Protein 5X7B (pdb70)

Solvent-accessible surface area: 11067 Å² total

Radius of gyration: 20.2 Å; Cα contacts (8 Å, |Δi|>4): 460; chains: 3; bounding box: 53×48×37 Å

Nearest PDB structures (foldseek):
  5x7b-assembly1_A  TM=1.005E+00  e=1.491E-45  Homo sapiens
  5df6-assembly1_A  TM=7.720E-01  e=1.034E-37  Homo sapiens
  5x94-assembly1_A  TM=5.666E-01  e=7.844E-39  Homo sapiens
  5x94-assembly2_B  TM=5.679E-01  e=3.309E-38  Homo sapiens
  8s0k-assembly2_B  TM=5.196E-01  e=2.287E-35  Homo sapiens

Sequence (218 aa):
SRRWFHPNITGVEAENLLLTRGVDGSFLARPSKSNPGDFTLSVRRNGAVTHIKIQNTGDYYDLYGGEKFATLAELVQYYMEHHGQLKEKNGDVIELKYPLNCADPTSERWFHGHLSGKEAEKLLTEKGKHGSFLVRESQSHPGDFVLSVRTKVTHVMIRCQELKYDVGGGERFDSLTDLVEHYKKNPMVETLGTVLQLKQPLNTTRPIATIDIATIDD

Organism: Homo sapiens (NCBI:txid9606)

Foldseek 3Di:
DQQAEAEAAALVVQFVCCLPVHDQLEKHKYADPVDPRWIWIWGHHPRGIDIFTWDDPPQWIDRVDDDTHRDPVVRLVVQQPDWQPAADPVRHTGHNHGGDGHDDLDDFFLEDEDAAPVRLLCCCVVPHDALEWGKYADPVDGNWIWIWGHVVIDIFIWDRHHCWTDRVDDDTDNGPVRRVVVCQVPWDADVVGDTRHNDHYDGDPD/DADDDD/DDDDDD

Structure (mmCIF, N/CA/C/O backbone):
data_5X7B
#
_entry.id   5X7B
#
_cell.length_a   80.483
_cell.length_b   101.493
_cell.length_c   29.945
_cell.angle_alpha   90.00
_cell.angle_beta   90.00
_cell.angle_gamma   90.00
#
_symmetry.space_group_name_H-M   'P 21 21 2'
#
loop_
_entity.id
_entity.type
_entity.pdbx_description
1 polymer 'Tyrosine-protein phosphatase non-receptor type 11'
2 polymer CagA
3 water water
#
loop_
_atom_site.group_PDB
_atom_site.id
_atom_site.type_symbol
_atom_site.label_atom_id
_atom_site.label_alt_id
_atom_site.label_comp_id
_atom_site.label_asym_id
_atom_site.label_entity_id
_atom_site.label_seq_id
_atom_site.pdbx_PDB_ins_code
_atom_site.Cartn_x
_atom_site.Cartn_y
_atom_site.Cartn_z
_atom_site.occupancy
_atom_site.B_iso_or_equiv
_atom_site.auth_seq_id
_atom_site.auth_comp_id
_atom_site.auth_asym_id
_atom_site.auth_atom_id
_atom_site.pdbx_PDB_model_num
ATOM 1 N N . SER A 1 3 ? 36.607 4.929 23.627 1.00 65.83 3 SER A N 1
ATOM 2 C CA . SER A 1 3 ? 36.959 6.284 23.179 1.00 59.62 3 SER A CA 1
ATOM 3 C C . SER A 1 3 ? 36.395 7.406 24.063 1.00 52.84 3 SER A C 1
ATOM 4 O O . SER A 1 3 ? 36.705 8.571 23.844 1.00 49.38 3 SER A O 1
ATOM 7 N N . ARG A 1 4 ? 35.589 7.049 25.069 1.00 56.00 4 ARG A N 1
ATOM 8 C CA . ARG A 1 4 ? 34.802 8.048 25.790 1.00 55.47 4 ARG A CA 1
ATOM 9 C C . ARG A 1 4 ? 35.669 9.039 26.551 1.00 53.90 4 ARG A C 1
ATOM 10 O O . ARG A 1 4 ? 35.191 10.129 26.902 1.00 54.89 4 ARG A O 1
ATOM 12 N N . ARG A 1 5 ? 36.931 8.703 26.814 1.00 49.39 5 ARG A N 1
ATOM 13 C CA . ARG A 1 5 ? 37.742 9.617 27.599 1.00 48.67 5 ARG A CA 1
ATOM 14 C C . ARG A 1 5 ? 37.968 10.937 26.872 1.00 53.43 5 ARG A C 1
ATOM 15 O O . ARG A 1 5 ? 38.186 11.960 27.530 1.00 51.73 5 ARG A O 1
ATOM 17 N N . TRP A 1 6 ? 37.864 10.958 25.538 1.00 48.06 6 TRP A N 1
ATOM 18 C CA . TRP A 1 6 ? 38.111 12.199 24.814 1.00 48.91 6 TRP A CA 1
ATOM 19 C C . TRP A 1 6 ? 37.215 12.428 23.597 1.00 48.96 6 TRP A C 1
ATOM 20 O O . TRP A 1 6 ? 37.257 13.529 23.052 1.00 44.24 6 TRP A O 1
ATOM 31 N N . PHE A 1 7 ? 36.385 11.475 23.168 1.00 50.53 7 PHE A N 1
ATOM 32 C CA . PHE A 1 7 ? 35.589 11.631 21.955 1.00 43.95 7 PHE A CA 1
ATOM 33 C C . PHE A 1 7 ? 34.100 11.774 22.276 1.00 42.89 7 PHE A C 1
ATOM 34 O O . PHE A 1 7 ? 33.547 10.986 23.041 1.00 45.60 7 PHE A O 1
ATOM 42 N N . HIS A 1 8 ? 33.463 12.793 21.695 1.00 42.65 8 HIS A N 1
ATOM 43 C CA . HIS A 1 8 ? 32.056 13.118 21.942 1.00 40.62 8 HIS A CA 1
ATOM 44 C C . HIS A 1 8 ? 31.272 13.026 20.634 1.00 47.08 8 HIS A C 1
ATOM 45 O O . HIS A 1 8 ? 31.268 13.987 19.842 1.00 49.84 8 HIS A O 1
ATOM 52 N N . PRO A 1 9 ? 30.555 11.928 20.374 1.00 49.84 9 PRO A N 1
ATOM 53 C CA . PRO A 1 9 ? 29.983 11.735 19.031 1.00 43.88 9 PRO A CA 1
ATOM 54 C C . PRO A 1 9 ? 28.739 12.572 18.708 1.00 47.99 9 PRO A C 1
ATOM 55 O O . PRO A 1 9 ? 28.439 12.757 17.521 1.00 48.88 9 PRO A O 1
ATOM 59 N N . ASN A 1 10 ? 28.004 13.098 19.686 1.00 45.92 10 ASN A N 1
ATOM 60 C CA . ASN A 1 10 ? 26.701 13.679 19.369 1.00 48.94 10 ASN A CA 1
ATOM 61 C C . ASN A 1 10 ? 26.651 15.187 19.548 1.00 56.32 10 ASN A C 1
ATOM 62 O O . ASN A 1 10 ? 25.553 15.749 19.652 1.00 58.20 10 ASN A O 1
ATOM 67 N N . ILE A 1 11 ? 27.801 15.863 19.572 1.00 51.05 11 ILE A N 1
ATOM 68 C CA . ILE A 1 11 ? 27.783 17.290 19.847 1.00 48.69 11 ILE A CA 1
ATOM 69 C C . ILE A 1 11 ? 28.209 18.074 18.627 1.00 48.29 11 ILE A C 1
ATOM 70 O O . ILE A 1 11 ? 28.554 17.514 17.587 1.00 48.46 11 ILE A O 1
ATOM 75 N N . THR A 1 12 ? 28.211 19.384 18.785 1.00 55.73 12 THR A N 1
ATOM 76 C CA . THR A 1 12 ? 28.542 20.341 17.757 1.00 56.02 12 THR A CA 1
ATOM 77 C C . THR A 1 12 ? 29.631 21.246 18.311 1.00 54.60 12 THR A C 1
ATOM 78 O O . THR A 1 12 ? 29.970 21.192 19.500 1.00 50.30 12 THR A O 1
ATOM 82 N N . GLY A 1 13 ? 30.190 22.078 17.433 1.00 55.20 13 GLY A N 1
ATOM 83 C CA . GLY A 1 13 ? 31.099 23.109 17.902 1.00 49.93 13 GLY A CA 1
ATOM 84 C C . GLY A 1 13 ? 30.532 23.905 19.061 1.00 51.72 13 GLY A C 1
ATOM 85 O O . GLY A 1 13 ? 31.233 24.176 20.039 1.00 51.48 13 GLY A O 1
ATOM 86 N N . VAL A 1 14 ? 29.250 24.281 18.979 1.00 55.40 14 VAL A N 1
ATOM 87 C CA . VAL A 1 14 ? 28.666 25.134 20.010 1.00 53.74 14 VAL A CA 1
ATOM 88 C C . VAL A 1 14 ? 28.613 24.392 21.339 1.00 54.45 14 VAL A C 1
ATOM 89 O O . VAL A 1 14 ? 29.042 24.920 22.375 1.00 56.83 14 VAL A O 1
ATOM 93 N N . GLU A 1 15 ? 28.101 23.152 21.331 1.00 54.59 15 GLU A N 1
ATOM 94 C CA . GLU A 1 15 ? 28.015 22.407 22.586 1.00 55.97 15 GLU A CA 1
ATOM 95 C C . GLU A 1 15 ? 29.397 22.039 23.103 1.00 52.75 15 GLU A C 1
ATOM 96 O O . GLU A 1 15 ? 29.601 22.016 24.323 1.00 52.84 15 GLU A O 1
ATOM 98 N N . ALA A 1 16 ? 30.361 21.785 22.206 1.00 48.46 16 ALA A N 1
ATOM 99 C CA . ALA A 1 16 ? 31.732 21.570 22.661 1.00 49.38 16 ALA A CA 1
ATOM 100 C C . ALA A 1 16 ? 32.279 22.812 23.353 1.00 50.24 16 ALA A C 1
ATOM 101 O O . ALA A 1 16 ? 32.915 22.716 24.412 1.00 50.31 16 ALA A O 1
ATOM 103 N N . GLU A 1 17 ? 32.028 23.989 22.782 1.00 51.17 17 GLU A N 1
ATOM 104 C CA . GLU A 1 17 ? 32.421 25.225 23.448 1.00 59.30 17 GLU A CA 1
ATOM 105 C C . GLU A 1 17 ? 31.881 25.271 24.870 1.00 54.78 17 GLU A C 1
ATOM 106 O O . GLU A 1 17 ? 32.643 25.329 25.840 1.00 56.01 17 GLU A O 1
ATOM 112 N N . ASN A 1 18 ? 30.558 25.221 24.999 1.00 53.44 18 ASN A N 1
ATOM 113 C CA . ASN A 1 18 ? 29.933 25.279 26.314 1.00 59.28 18 ASN A CA 1
ATOM 114 C C . ASN A 1 18 ? 30.489 24.206 27.243 1.00 60.27 18 ASN A C 1
ATOM 115 O O . ASN A 1 18 ? 30.815 24.497 28.400 1.00 63.35 18 ASN A O 1
ATOM 120 N N . LEU A 1 19 ? 30.624 22.964 26.749 1.00 55.90 19 LEU A N 1
ATOM 121 C CA . LEU A 1 19 ? 31.161 21.879 27.572 1.00 55.36 19 LEU A CA 1
ATOM 122 C C . LEU A 1 19 ? 32.582 22.180 28.045 1.00 58.30 19 LEU A C 1
ATOM 123 O O . LEU A 1 19 ? 32.929 21.908 29.202 1.00 56.39 19 LEU A O 1
ATOM 128 N N . LEU A 1 20 ? 33.428 22.723 27.168 1.00 53.92 20 LEU A N 1
ATOM 129 C CA . LEU A 1 20 ? 34.789 23.026 27.595 1.00 55.34 20 LEU A CA 1
ATOM 130 C C . LEU A 1 20 ? 34.807 24.162 28.610 1.00 57.99 20 LEU A C 1
ATOM 131 O O . LEU A 1 20 ? 35.588 24.134 29.567 1.00 55.57 20 LEU A O 1
ATOM 136 N N . LEU A 1 21 ? 33.945 25.162 28.423 1.00 58.94 21 LEU A N 1
ATOM 137 C CA . LEU A 1 21 ? 33.976 26.347 29.275 1.00 62.09 21 LEU A CA 1
ATOM 138 C C . LEU A 1 21 ? 33.342 26.114 30.642 1.00 61.98 21 LEU A C 1
ATOM 139 O O . LEU A 1 21 ? 33.678 26.833 31.588 1.00 58.24 21 LEU A O 1
ATOM 144 N N . THR A 1 22 ? 32.456 25.122 30.773 1.00 61.79 22 THR A N 1
ATOM 145 C CA . THR A 1 22 ? 31.800 24.823 32.046 1.00 61.82 22 THR A CA 1
ATOM 146 C C . THR A 1 22 ? 32.497 23.680 32.778 1.00 59.96 22 THR A C 1
ATOM 147 O O . THR A 1 22 ? 32.903 23.834 33.933 1.00 61.60 22 THR A O 1
ATOM 151 N N . ARG A 1 23 ? 32.653 22.536 32.117 1.00 56.48 23 ARG A N 1
ATOM 152 C CA . ARG A 1 23 ? 33.203 21.334 32.724 1.00 51.52 23 ARG A CA 1
ATOM 153 C C . ARG A 1 23 ? 34.726 21.241 32.642 1.00 53.37 23 ARG A C 1
ATOM 154 O O . ARG A 1 23 ? 35.291 20.239 33.094 1.00 58.06 23 ARG A O 1
ATOM 162 N N . GLY A 1 24 ? 35.408 22.221 32.054 1.00 52.58 24 GLY A N 1
ATOM 163 C CA . GLY A 1 24 ? 36.807 22.078 31.714 1.00 57.79 24 GLY A CA 1
ATOM 164 C C . GLY A 1 24 ? 37.696 23.140 32.347 1.00 63.07 24 GLY A C 1
ATOM 165 O O . GLY A 1 24 ? 37.254 23.974 33.142 1.00 67.43 24 GLY A O 1
ATOM 166 N N . VAL A 1 25 ? 38.973 23.085 31.972 1.00 59.97 25 VAL A N 1
ATOM 167 C CA . VAL A 1 25 ? 39.964 24.085 32.355 1.00 61.11 25 VAL A CA 1
ATOM 168 C C . VAL A 1 25 ? 40.780 24.417 31.113 1.00 59.61 25 VAL A C 1
ATOM 169 O O . VAL A 1 25 ? 40.652 23.761 30.079 1.00 59.98 25 VAL A O 1
ATOM 173 N N . ASP A 1 26 ? 41.602 25.469 31.202 1.00 62.51 26 ASP A N 1
ATOM 174 C CA . ASP A 1 26 ? 42.503 25.784 30.094 1.00 58.29 26 ASP A CA 1
ATOM 175 C C . ASP A 1 26 ? 43.413 24.588 29.858 1.00 55.26 26 ASP A C 1
ATOM 176 O O . ASP A 1 26 ? 43.940 24.001 30.809 1.00 56.75 26 ASP A O 1
ATOM 181 N N . GLY A 1 27 ? 43.549 24.192 28.593 1.00 52.18 27 GLY A N 1
ATOM 182 C CA . GLY A 1 27 ? 44.229 22.972 28.218 1.00 43.55 27 GLY A CA 1
ATOM 183 C C . GLY A 1 27 ? 43.299 21.804 27.958 1.00 47.68 27 GLY A C 1
ATOM 184 O O . GLY A 1 27 ? 43.746 20.782 27.427 1.00 53.64 27 GLY A O 1
ATOM 185 N N . SER A 1 28 ? 42.029 21.924 28.338 1.00 49.81 28 SER A N 1
ATOM 186 C CA . SER A 1 28 ? 41.045 20.876 28.094 1.00 51.73 28 SER A CA 1
ATOM 187 C C . SER A 1 28 ? 40.681 20.807 26.619 1.00 46.70 28 SER A C 1
ATOM 188 O O . SER A 1 28 ? 40.525 21.828 25.946 1.00 43.39 28 SER A O 1
ATOM 191 N N . PHE A 1 29 ? 40.518 19.590 26.123 1.00 46.61 29 PHE A N 1
ATOM 192 C CA . PHE A 1 29 ? 40.229 19.407 24.711 1.00 48.73 29 PHE A CA 1
ATOM 193 C C . PHE A 1 29 ? 39.321 18.202 24.529 1.00 44.67 29 PHE A C 1
ATOM 194 O O . PHE A 1 29 ? 39.267 17.295 25.364 1.00 41.96 29 PHE A O 1
ATOM 202 N N . LEU A 1 30 ? 38.638 18.190 23.396 1.00 43.17 30 LEU A N 1
ATOM 203 C CA . LEU A 1 30 ? 37.907 17.012 22.981 1.00 43.04 30 LEU A CA 1
ATOM 204 C C . LEU A 1 30 ? 37.965 16.921 21.462 1.00 40.53 30 LEU A C 1
ATOM 205 O O . LEU A 1 30 ? 38.252 17.906 20.764 1.00 36.54 30 LEU A O 1
ATOM 210 N N . ALA A 1 31 ? 37.663 15.728 20.961 1.00 38.79 31 ALA A N 1
ATOM 211 C CA . ALA A 1 31 ? 37.421 15.512 19.547 1.00 39.52 31 ALA A CA 1
ATOM 212 C C . ALA A 1 31 ? 35.950 15.179 19.323 1.00 40.16 31 ALA A C 1
ATOM 213 O O . ALA A 1 31 ? 35.249 14.692 20.218 1.00 39.30 31 ALA A O 1
ATOM 215 N N . ARG A 1 32 ? 35.489 15.468 18.115 1.00 39.34 32 ARG A N 1
ATOM 216 C CA . ARG A 1 32 ? 34.077 15.390 17.789 1.00 41.07 32 ARG A CA 1
ATOM 217 C C . ARG A 1 32 ? 33.941 15.270 16.272 1.00 42.54 32 ARG A C 1
ATOM 218 O O . ARG A 1 32 ? 34.891 15.560 15.538 1.00 46.56 32 ARG A O 1
ATOM 226 N N . PRO A 1 33 ? 32.779 14.819 15.781 1.00 49.42 33 PRO A N 1
ATOM 227 C CA . PRO A 1 33 ? 32.555 14.814 14.326 1.00 52.08 33 PRO A CA 1
ATOM 228 C C . PRO A 1 33 ? 32.598 16.225 13.764 1.00 49.70 33 PRO A C 1
ATOM 229 O O . PRO A 1 33 ? 32.329 17.204 14.463 1.00 53.15 33 PRO A O 1
ATOM 233 N N . SER A 1 34 ? 32.975 16.322 12.495 1.00 50.79 34 SER A N 1
ATOM 234 C CA . SER A 1 34 ? 32.957 17.597 11.786 1.00 53.33 34 SER A CA 1
ATOM 235 C C . SER A 1 34 ? 31.568 17.883 11.238 1.00 51.13 34 SER A C 1
ATOM 236 O O . SER A 1 34 ? 30.909 16.995 10.701 1.00 54.31 34 SER A O 1
ATOM 239 N N . LYS A 1 35 ? 31.115 19.123 11.399 1.00 56.97 35 LYS A N 1
ATOM 240 C CA . LYS A 1 35 ? 29.877 19.576 10.781 1.00 62.64 35 LYS A CA 1
ATOM 241 C C . LYS A 1 35 ? 30.094 20.239 9.426 1.00 65.84 35 LYS A C 1
ATOM 242 O O . LYS A 1 35 ? 29.199 20.189 8.576 1.00 68.85 35 LYS A O 1
ATOM 248 N N . SER A 1 36 ? 31.249 20.873 9.209 1.00 58.71 36 SER A N 1
ATOM 249 C CA . SER A 1 36 ? 31.523 21.527 7.935 1.00 59.94 36 SER A CA 1
ATOM 250 C C . SER A 1 36 ? 31.987 20.546 6.859 1.00 60.27 36 SER A C 1
ATOM 251 O O . SER A 1 36 ? 31.801 20.814 5.667 1.00 60.83 36 SER A O 1
ATOM 254 N N . ASN A 1 37 ? 32.577 19.418 7.241 1.00 58.58 37 ASN A N 1
ATOM 255 C CA . ASN A 1 37 ? 32.902 18.359 6.286 1.00 59.73 37 ASN A CA 1
ATOM 256 C C . ASN A 1 37 ? 32.794 17.020 6.991 1.00 58.23 37 ASN A C 1
ATOM 257 O O . ASN A 1 37 ? 33.768 16.530 7.579 1.00 61.81 37 ASN A O 1
ATOM 262 N N . PRO A 1 38 ? 31.608 16.393 6.973 1.00 59.96 38 PRO A N 1
ATOM 263 C CA . PRO A 1 38 ? 31.584 14.990 7.408 1.00 57.47 38 PRO A CA 1
ATOM 264 C C . PRO A 1 38 ? 32.198 14.089 6.347 1.00 60.11 38 PRO A C 1
ATOM 265 O O . PRO A 1 38 ? 32.140 14.458 5.172 1.00 66.61 38 PRO A O 1
ATOM 269 N N . GLY A 1 39 ? 32.816 12.969 6.719 1.00 63.78 39 GLY A N 1
ATOM 270 C CA . GLY A 1 39 ? 33.107 12.604 8.092 1.00 58.72 39 GLY A CA 1
ATOM 271 C C . GLY A 1 39 ? 34.577 12.851 8.396 1.00 61.58 39 GLY A C 1
ATOM 272 O O . GLY A 1 39 ? 35.361 11.927 8.638 1.00 59.05 39 GLY A O 1
ATOM 273 N N . ASP A 1 40 ? 34.965 14.120 8.320 1.00 58.97 40 ASP A N 1
ATOM 274 C CA . ASP A 1 40 ? 36.137 14.564 9.050 1.00 59.42 40 ASP A CA 1
ATOM 275 C C . ASP A 1 40 ? 35.817 14.625 10.543 1.00 57.12 40 ASP A C 1
ATOM 276 O O . ASP A 1 40 ? 34.666 14.478 10.978 1.00 51.36 40 ASP A O 1
ATOM 281 N N . PHE A 1 41 ? 36.852 14.867 11.330 1.00 54.63 41 PHE A N 1
ATOM 282 C CA . PHE A 1 41 ? 36.670 15.099 12.750 1.00 53.55 41 PHE A CA 1
ATOM 283 C C . PHE A 1 41 ? 37.222 16.465 13.102 1.00 52.34 41 PHE A C 1
ATOM 284 O O . PHE A 1 41 ? 37.872 17.126 12.283 1.00 48.68 41 PHE A O 1
ATOM 292 N N . THR A 1 42 ? 36.939 16.888 14.329 1.00 47.47 42 THR A N 1
ATOM 293 C CA . THR A 1 42 ? 37.357 18.206 14.775 1.00 46.13 42 THR A CA 1
ATOM 294 C C . THR A 1 42 ? 37.847 18.133 16.212 1.00 46.67 42 THR A C 1
ATOM 295 O O . THR A 1 42 ? 37.174 17.538 17.064 1.00 38.22 42 THR A O 1
ATOM 299 N N . LEU A 1 43 ? 39.032 18.720 16.459 1.00 44.45 43 LEU A N 1
ATOM 300 C CA . LEU A 1 43 ? 39.540 18.980 17.801 1.00 40.57 43 LEU A CA 1
ATOM 301 C C . LEU A 1 43 ? 39.070 20.350 18.278 1.00 49.13 43 LEU A C 1
ATOM 302 O O . LEU A 1 43 ? 39.441 21.370 17.679 1.00 47.48 43 LEU A O 1
ATOM 307 N N . SER A 1 44 ? 38.288 20.379 19.366 1.00 40.41 44 SER A N 1
ATOM 308 C CA . SER A 1 44 ? 37.955 21.621 20.064 1.00 46.47 44 SER A CA 1
ATOM 309 C C . SER A 1 44 ? 38.820 21.745 21.323 1.00 45.01 44 SER A C 1
ATOM 310 O O . SER A 1 44 ? 38.817 20.844 22.170 1.00 39.13 44 SER A O 1
ATOM 313 N N . VAL A 1 45 ? 39.520 22.879 21.464 1.00 44.71 45 VAL A N 1
ATOM 314 C CA . VAL A 1 45 ? 40.518 23.095 22.511 1.00 42.39 45 VAL A CA 1
ATOM 315 C C . VAL A 1 45 ? 40.240 24.396 23.274 1.00 46.95 45 VAL A C 1
ATOM 316 O O . VAL A 1 45 ? 39.896 25.422 22.678 1.00 46.17 45 VAL A O 1
ATOM 320 N N . ARG A 1 46 ? 40.424 24.366 24.598 1.00 49.64 46 ARG A N 1
ATOM 321 C CA . ARG A 1 46 ? 40.264 25.551 25.442 1.00 51.16 46 ARG A CA 1
ATOM 322 C C . ARG A 1 46 ? 41.627 26.170 25.759 1.00 56.24 46 ARG A C 1
ATOM 323 O O . ARG A 1 46 ? 42.495 25.512 26.356 1.00 50.46 46 ARG A O 1
ATOM 331 N N . ARG A 1 47 ? 41.815 27.432 25.354 1.00 58.56 47 ARG A N 1
ATOM 332 C CA . ARG A 1 47 ? 43.032 28.188 25.649 1.00 64.82 47 ARG A CA 1
ATOM 333 C C . ARG A 1 47 ? 42.636 29.509 26.289 1.00 65.61 47 ARG A C 1
ATOM 334 O O . ARG A 1 47 ? 41.736 30.188 25.784 1.00 64.96 47 ARG A O 1
ATOM 336 N N . ASN A 1 48 ? 43.285 29.842 27.410 1.00 66.47 48 ASN A N 1
ATOM 337 C CA . ASN A 1 48 ? 43.216 31.164 28.051 1.00 71.28 48 ASN A CA 1
ATOM 338 C C . ASN A 1 48 ? 41.793 31.723 28.041 1.00 71.75 48 ASN A C 1
ATOM 339 O O . ASN A 1 48 ? 41.545 32.870 27.657 1.00 71.23 48 ASN A O 1
ATOM 341 N N . GLY A 1 49 ? 40.844 30.876 28.449 1.00 71.24 49 GLY A N 1
ATOM 342 C CA . GLY A 1 49 ? 39.453 31.262 28.562 1.00 62.48 49 GLY A CA 1
ATOM 343 C C . GLY A 1 49 ? 38.615 31.194 27.299 1.00 63.89 49 GLY A C 1
ATOM 344 O O . GLY A 1 49 ? 37.408 31.457 27.372 1.00 67.99 49 GLY A O 1
ATOM 345 N N . ALA A 1 50 ? 39.189 30.859 26.143 1.00 62.66 50 ALA A N 1
ATOM 346 C CA . ALA A 1 50 ? 38.410 30.756 24.912 1.00 63.12 50 ALA A CA 1
ATOM 347 C C . ALA A 1 50 ? 38.596 29.391 24.257 1.00 65.31 50 ALA A C 1
ATOM 348 O O . ALA A 1 50 ? 39.416 28.568 24.681 1.00 60.32 50 ALA A O 1
ATOM 350 N N . VAL A 1 51 ? 37.828 29.164 23.188 1.00 64.99 51 VAL A N 1
ATOM 351 C CA . VAL A 1 51 ? 37.786 27.869 22.519 1.00 58.98 51 VAL A CA 1
ATOM 352 C C . VAL A 1 51 ? 38.084 28.034 21.033 1.00 53.12 51 VAL A C 1
ATOM 353 O O . VAL A 1 51 ? 37.509 28.899 20.358 1.00 54.24 51 VAL A O 1
ATOM 357 N N . THR A 1 52 ? 38.952 27.166 20.531 1.00 51.22 52 THR A N 1
ATOM 358 C CA . THR A 1 52 ? 39.380 27.100 19.142 1.00 57.42 52 THR A CA 1
ATOM 359 C C . THR A 1 52 ? 39.079 25.709 18.585 1.00 52.96 52 THR A C 1
ATOM 360 O O . THR A 1 52 ? 39.240 24.706 19.284 1.00 49.33 52 THR A O 1
ATOM 364 N N . HIS A 1 53 ? 38.664 25.645 17.322 1.00 53.19 53 HIS A N 1
ATOM 365 C CA . HIS A 1 53 ? 38.332 24.391 16.659 1.00 46.97 53 HIS A CA 1
ATOM 366 C C . HIS A 1 53 ? 39.316 24.124 15.524 1.00 53.48 53 HIS A C 1
ATOM 367 O O . HIS A 1 53 ? 39.597 25.012 14.713 1.00 54.08 53 HIS A O 1
ATOM 374 N N . ILE A 1 54 ? 39.865 22.909 15.495 1.00 52.50 54 ILE A N 1
ATOM 375 C CA . ILE A 1 54 ? 40.899 22.505 14.546 1.00 48.55 54 ILE A CA 1
ATOM 376 C C . ILE A 1 54 ? 40.386 21.311 13.742 1.00 54.45 54 ILE A C 1
ATOM 377 O O . ILE A 1 54 ? 39.930 2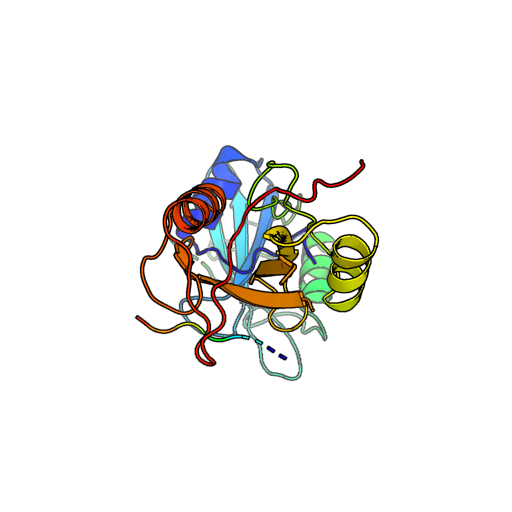0.314 14.318 1.00 55.28 54 ILE A O 1
ATOM 382 N N . LYS A 1 55 ? 40.464 21.414 12.417 1.00 53.24 55 LYS A N 1
ATOM 383 C CA . LYS A 1 55 ? 39.887 20.413 11.539 1.00 48.57 55 LYS A CA 1
ATOM 384 C C . LYS A 1 55 ? 40.874 19.281 11.318 1.00 45.10 55 LYS A C 1
ATOM 385 O O . LYS A 1 55 ? 42.054 19.512 11.052 1.00 49.32 55 LYS A O 1
ATOM 387 N N . ILE A 1 56 ? 40.376 18.054 11.410 1.00 49.30 56 ILE A N 1
ATOM 388 C CA . ILE A 1 56 ? 41.153 16.838 11.184 1.00 46.78 56 ILE A CA 1
ATOM 389 C C . ILE A 1 56 ? 40.697 16.231 9.866 1.00 51.80 56 ILE A C 1
ATOM 390 O O . ILE A 1 56 ? 39.502 15.978 9.679 1.00 52.51 56 ILE A O 1
ATOM 395 N N . GLN A 1 57 ? 41.639 15.950 8.975 1.00 57.70 57 GLN A N 1
ATOM 396 C CA . GLN A 1 57 ? 41.296 15.338 7.698 1.00 57.47 57 GLN A CA 1
ATOM 397 C C . GLN A 1 57 ? 41.218 13.827 7.837 1.00 59.41 57 GLN A C 1
ATOM 398 O O . GLN A 1 57 ? 42.089 13.203 8.456 1.00 54.33 57 GLN A O 1
ATOM 404 N N . ASN A 1 58 ? 40.159 13.249 7.250 1.00 60.19 58 ASN A N 1
ATOM 405 C CA . ASN A 1 58 ? 39.936 11.801 7.173 1.00 64.10 58 ASN A CA 1
ATOM 406 C C . ASN A 1 58 ? 40.090 11.367 5.713 1.00 68.19 58 ASN A C 1
ATOM 407 O O . ASN A 1 58 ? 39.174 11.552 4.902 1.00 72.01 58 ASN A O 1
ATOM 412 N N . THR A 1 59 ? 41.250 10.791 5.375 1.00 70.84 59 THR A N 1
ATOM 413 C CA . THR A 1 59 ? 41.524 10.380 3.998 1.00 73.47 59 THR A CA 1
ATOM 414 C C . THR A 1 59 ? 41.076 8.959 3.695 1.00 73.02 59 THR A C 1
ATOM 415 O O . THR A 1 59 ? 40.962 8.596 2.519 1.00 74.36 59 THR A O 1
ATOM 419 N N . GLY A 1 60 ? 40.819 8.153 4.721 1.00 74.45 60 GLY A N 1
ATOM 420 C CA . GLY A 1 60 ? 40.536 6.756 4.570 1.00 72.12 60 GLY A CA 1
ATOM 421 C C . GLY A 1 60 ? 41.732 5.873 4.839 1.00 71.86 60 GLY A C 1
ATOM 422 O O . GLY A 1 60 ? 41.564 4.743 5.310 1.00 87.66 60 GLY A O 1
ATOM 423 N N . ASP A 1 61 ? 42.937 6.362 4.548 1.00 74.24 61 ASP A N 1
ATOM 424 C CA . ASP A 1 61 ? 44.163 5.661 4.916 1.00 81.34 61 ASP A CA 1
ATOM 425 C C . ASP A 1 61 ? 44.883 6.293 6.101 1.00 76.67 61 ASP A C 1
ATOM 426 O O . ASP A 1 61 ? 45.755 5.646 6.695 1.00 74.86 61 ASP A O 1
ATOM 431 N N . TYR A 1 62 ? 44.558 7.534 6.448 1.00 68.97 62 TYR A N 1
ATOM 432 C CA . TYR A 1 62 ? 45.239 8.176 7.560 1.00 70.44 62 TYR A CA 1
ATOM 433 C C . TYR A 1 62 ? 44.451 9.399 8.014 1.00 66.98 62 TYR A C 1
ATOM 434 O O . TYR A 1 62 ? 43.488 9.833 7.374 1.00 68.94 62 TYR A O 1
ATOM 443 N N . TYR A 1 63 ? 44.881 9.935 9.147 1.00 62.89 63 TYR A N 1
ATOM 444 C CA . TYR A 1 63 ? 44.416 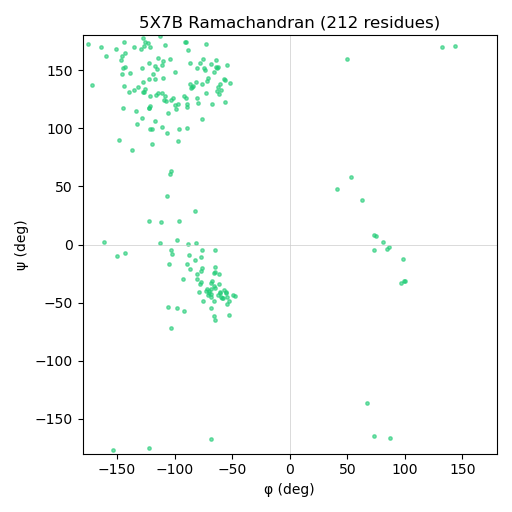11.201 9.671 1.00 56.08 63 TYR A CA 1
ATOM 445 C C . TYR A 1 63 ? 45.597 12.152 9.771 1.00 60.82 63 TYR A C 1
ATOM 446 O O . TYR A 1 63 ? 46.728 11.732 10.045 1.00 58.43 63 TYR A O 1
ATOM 455 N N . ASP A 1 64 ? 45.320 13.437 9.551 1.00 57.80 64 ASP A N 1
ATOM 456 C CA . ASP A 1 64 ? 46.286 14.509 9.731 1.00 52.32 64 ASP A CA 1
ATOM 457 C C . ASP A 1 64 ? 45.492 15.777 10.034 1.00 53.91 64 ASP A C 1
ATOM 458 O O . ASP A 1 64 ? 44.266 15.738 10.132 1.00 54.10 64 ASP A O 1
ATOM 463 N N . LEU A 1 65 ? 46.179 16.912 10.169 1.00 48.71 65 LEU A N 1
ATOM 464 C CA . LEU A 1 65 ? 45.514 18.192 10.409 1.00 50.61 65 LEU A CA 1
ATOM 465 C C . LEU A 1 65 ? 45.532 19.084 9.177 1.00 55.27 65 LEU A C 1
ATOM 466 O O . LEU A 1 65 ? 45.740 20.298 9.283 1.00 54.86 65 LEU A O 1
ATOM 471 N N . TYR A 1 66 ? 45.294 18.499 8.000 1.00 55.69 66 TYR A N 1
ATOM 472 C CA . TYR A 1 66 ? 45.495 19.193 6.728 1.00 51.57 66 TYR A CA 1
ATOM 473 C C . TYR A 1 66 ? 46.910 19.757 6.676 1.00 53.61 66 TYR A C 1
ATOM 474 O O . TYR A 1 66 ? 47.142 20.955 6.524 1.00 56.27 66 TYR A O 1
ATOM 483 N N . GLY A 1 67 ? 47.857 18.833 6.809 1.00 53.36 67 GLY A N 1
ATOM 484 C CA . GLY A 1 67 ? 49.245 19.122 7.090 1.00 54.24 67 GLY A CA 1
ATOM 485 C C . GLY A 1 67 ? 49.781 18.256 8.222 1.00 59.59 67 GLY A C 1
ATOM 486 O O . GLY A 1 67 ? 49.049 17.548 8.913 1.00 55.91 67 GLY A O 1
ATOM 487 N N . GLY A 1 68 ? 51.107 18.333 8.390 1.00 55.76 68 GLY A N 1
ATOM 488 C CA . GLY A 1 68 ? 51.793 17.696 9.491 1.00 46.34 68 GLY A CA 1
ATOM 489 C C . GLY A 1 68 ? 51.881 16.187 9.339 1.00 55.27 68 GLY A C 1
ATOM 490 O O . GLY A 1 68 ? 51.656 15.622 8.276 1.00 62.19 68 GLY A O 1
ATOM 491 N N . GLU A 1 69 ? 52.216 15.534 10.449 1.00 56.40 69 GLU A N 1
ATOM 492 C CA . GLU A 1 69 ? 52.328 14.085 10.459 1.00 54.17 69 GLU A CA 1
ATOM 493 C C . GLU A 1 69 ? 50.978 13.431 10.179 1.00 62.68 69 GLU A C 1
ATOM 494 O O . GLU A 1 69 ? 49.914 14.025 10.380 1.00 66.52 69 GLU A O 1
ATOM 500 N N . LYS A 1 70 ? 51.034 12.178 9.730 1.00 63.05 70 LYS A N 1
ATOM 501 C CA . LYS A 1 70 ? 49.860 11.380 9.407 1.00 59.79 70 LYS A CA 1
ATOM 502 C C . LYS A 1 70 ? 49.797 10.174 10.340 1.00 63.07 70 LYS A C 1
ATOM 503 O O . LYS A 1 70 ? 50.823 9.724 10.861 1.00 64.73 70 LYS A O 1
ATOM 505 N N . PHE A 1 71 ? 48.586 9.651 10.567 1.00 63.73 71 PHE A N 1
ATOM 506 C CA . PHE A 1 71 ? 48.385 8.626 11.588 1.00 64.47 71 PHE A CA 1
ATOM 507 C C . PHE A 1 71 ? 47.351 7.606 11.139 1.00 62.88 71 PHE A C 1
ATOM 508 O O . PHE A 1 71 ? 46.434 7.920 10.381 1.00 63.52 71 PHE A O 1
ATOM 516 N N . ALA A 1 72 ? 47.482 6.383 11.655 1.00 65.55 72 ALA A N 1
ATOM 517 C CA . ALA A 1 72 ? 46.488 5.361 11.345 1.00 68.20 72 ALA A CA 1
ATOM 518 C C . ALA A 1 72 ? 45.158 5.660 12.021 1.00 63.90 72 ALA A C 1
ATOM 519 O O . ALA A 1 72 ? 44.096 5.473 11.419 1.00 69.17 72 ALA A O 1
ATOM 521 N N . THR A 1 73 ? 45.192 6.124 13.267 1.00 58.62 73 THR A N 1
ATOM 522 C CA . THR A 1 73 ? 43.976 6.347 14.028 1.00 59.60 73 THR A CA 1
ATOM 523 C C . THR A 1 73 ? 43.878 7.794 14.489 1.00 61.02 73 THR A C 1
ATOM 524 O O . THR A 1 73 ? 44.878 8.512 14.597 1.00 63.94 73 THR A O 1
ATOM 528 N N . LEU A 1 74 ? 42.634 8.206 14.728 1.00 53.60 74 LEU A N 1
ATOM 529 C CA . LEU A 1 74 ? 42.354 9.438 15.448 1.00 51.80 74 LEU A CA 1
ATOM 530 C C . LEU A 1 74 ? 43.033 9.464 16.819 1.00 52.02 74 LEU A C 1
ATOM 531 O O . LEU A 1 74 ? 43.546 10.503 17.240 1.00 52.13 74 LEU A O 1
ATOM 536 N N . ALA A 1 75 ? 43.035 8.338 17.541 1.00 56.89 75 ALA A N 1
ATOM 537 C CA . ALA A 1 75 ? 43.653 8.311 18.868 1.00 54.97 75 ALA A CA 1
ATOM 538 C C . ALA A 1 75 ? 45.164 8.469 18.796 1.00 53.40 75 ALA A C 1
ATOM 539 O O . ALA A 1 75 ? 45.782 9.000 19.728 1.00 52.05 75 ALA A O 1
ATOM 541 N N . GLU A 1 76 ? 45.784 7.989 17.727 1.00 53.26 76 GLU A N 1
ATOM 542 C CA . GLU A 1 76 ? 47.216 8.197 17.604 1.00 57.04 76 GLU A CA 1
ATOM 543 C C . GLU A 1 76 ? 47.516 9.651 17.291 1.00 57.27 76 GLU A C 1
ATOM 544 O O . GLU A 1 76 ? 48.475 10.218 17.831 1.00 59.33 76 GLU A O 1
ATOM 550 N N . LEU A 1 77 ? 46.684 10.281 16.451 1.00 53.17 77 LEU A N 1
ATOM 551 C CA . LEU A 1 77 ? 46.872 11.697 16.162 1.00 53.60 77 LEU A CA 1
ATOM 552 C C . LEU A 1 77 ? 46.759 12.508 17.440 1.00 49.67 77 LEU A C 1
ATOM 553 O O . LEU A 1 77 ? 47.540 13.437 17.673 1.00 47.99 77 LEU A O 1
ATOM 558 N N . VAL A 1 78 ? 45.799 12.150 18.289 1.00 46.36 78 VAL A N 1
ATOM 559 C CA . VAL A 1 78 ? 45.550 12.913 19.499 1.00 48.16 78 VAL A CA 1
ATOM 560 C C . VAL A 1 78 ? 46.690 12.715 20.474 1.00 49.93 78 VAL A C 1
ATOM 561 O O . VAL A 1 78 ? 47.171 13.671 21.101 1.00 46.16 78 VAL A O 1
ATOM 565 N N . GLN A 1 79 ? 47.164 11.474 20.582 1.00 50.15 79 GLN A N 1
ATOM 566 C CA . GLN A 1 79 ? 48.312 11.175 21.423 1.00 51.37 79 GLN A CA 1
ATOM 567 C C . GLN A 1 79 ? 49.538 11.972 20.979 1.00 50.45 79 GLN A C 1
ATOM 568 O O . GLN A 1 79 ? 50.215 12.607 21.801 1.00 46.50 79 GLN A O 1
ATOM 574 N N . TYR A 1 80 ? 49.793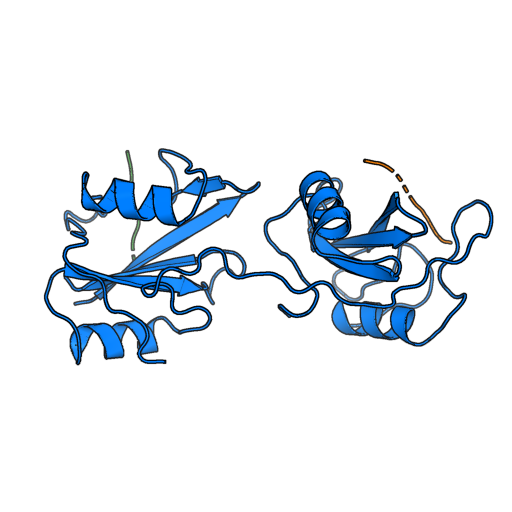 12.001 19.669 1.00 46.77 80 TYR A N 1
ATOM 575 C CA . TYR A 1 80 ? 50.922 12.752 19.133 1.00 49.53 80 TYR A CA 1
ATOM 576 C C . TYR A 1 80 ? 50.902 14.207 19.571 1.00 46.93 80 TYR A C 1
ATOM 577 O O . TYR A 1 80 ? 51.907 14.734 20.055 1.00 50.46 80 TYR A O 1
ATOM 586 N N . TYR A 1 81 ? 49.778 14.886 19.382 1.00 49.85 81 TYR A N 1
ATOM 587 C CA . TYR A 1 81 ? 49.723 16.302 19.717 1.00 47.44 81 TYR A CA 1
ATOM 588 C C . TYR A 1 81 ? 49.590 16.558 21.213 1.00 45.10 81 TYR A C 1
ATOM 589 O O . TYR A 1 81 ? 49.761 17.700 21.651 1.00 50.48 81 TYR A O 1
ATOM 598 N N . MET A 1 82 ? 49.327 15.529 22.011 1.00 45.56 82 MET A N 1
ATOM 599 C CA . MET A 1 82 ? 49.494 15.673 23.450 1.00 48.25 82 MET A CA 1
ATOM 600 C C . MET A 1 82 ? 50.956 15.585 23.861 1.00 47.06 82 MET A C 1
ATOM 601 O O . MET A 1 82 ? 51.368 16.262 24.809 1.00 41.67 82 MET A O 1
ATOM 606 N N . GLU A 1 83 ? 51.745 14.771 23.158 1.00 50.54 83 GLU A N 1
ATOM 607 C CA . GLU A 1 83 ? 53.081 14.391 23.603 1.00 52.98 83 GLU A CA 1
ATOM 608 C C . GLU A 1 83 ? 54.205 15.139 22.899 1.00 56.49 83 GLU A C 1
ATOM 609 O O . GLU A 1 83 ? 55.358 14.978 23.295 1.00 61.92 83 GLU A O 1
ATOM 615 N N . HIS A 1 84 ? 53.921 15.926 21.862 1.00 60.40 84 HIS A N 1
ATOM 616 C CA . HIS A 1 84 ? 54.941 16.736 21.188 1.00 58.76 84 HIS A CA 1
ATOM 617 C C . HIS A 1 84 ? 54.510 18.193 21.264 1.00 64.61 84 HIS A C 1
ATOM 618 O O . HIS A 1 84 ? 53.669 18.643 20.479 1.00 59.84 84 HIS A O 1
ATOM 625 N N . HIS A 1 85 ? 55.082 18.934 22.205 1.00 70.63 85 HIS A N 1
ATOM 626 C CA . HIS A 1 85 ? 54.652 20.309 22.352 1.00 70.49 85 HIS A CA 1
ATOM 627 C C . HIS A 1 85 ? 55.224 21.160 21.230 1.00 69.71 85 HIS A C 1
ATOM 628 O O . HIS A 1 85 ? 56.207 20.796 20.569 1.00 67.89 85 HIS A O 1
ATOM 635 N N . GLY A 1 86 ? 54.575 22.307 21.014 1.00 67.94 86 GLY A N 1
ATOM 636 C CA . GLY A 1 86 ? 54.950 23.243 19.982 1.00 68.16 86 GLY A CA 1
ATOM 637 C C . GLY A 1 86 ? 54.631 22.817 18.569 1.00 65.56 86 GLY A C 1
ATOM 638 O O . GLY A 1 86 ? 54.853 23.606 17.644 1.00 61.87 86 GLY A O 1
ATOM 639 N N . GLN A 1 87 ? 54.122 21.603 18.358 1.00 64.87 87 GLN A N 1
ATOM 640 C CA . GLN A 1 87 ? 53.818 21.143 17.008 1.00 63.28 87 GLN A CA 1
ATOM 641 C C . GLN A 1 87 ? 52.480 21.645 16.490 1.00 62.65 87 GLN A C 1
ATOM 642 O O . GLN A 1 87 ? 52.114 21.315 15.359 1.00 65.60 87 GLN A O 1
ATOM 648 N N . LEU A 1 88 ? 51.758 22.446 17.267 1.00 59.47 88 LEU A N 1
ATOM 649 C CA . LEU A 1 88 ? 50.421 22.901 16.906 1.00 59.48 88 LEU A CA 1
ATOM 650 C C . LEU A 1 88 ? 50.365 24.409 17.143 1.00 64.45 88 LEU A C 1
ATOM 651 O O . LEU A 1 88 ? 50.269 24.853 18.290 1.00 65.03 88 LEU A O 1
ATOM 656 N N . LYS A 1 89 ? 50.421 25.199 16.069 1.00 68.89 89 LYS A N 1
ATOM 657 C CA . LYS A 1 89 ? 50.568 26.646 16.189 1.00 68.68 89 LYS A CA 1
ATOM 658 C C . LYS A 1 89 ? 49.552 27.359 15.303 1.00 73.04 89 LYS A C 1
ATOM 659 O O . LYS A 1 89 ? 49.371 26.986 14.139 1.00 71.69 89 LYS A O 1
ATOM 661 N N . GLU A 1 90 ? 48.905 28.390 15.855 1.00 74.53 90 GLU A N 1
ATOM 662 C CA . GLU A 1 90 ? 47.897 29.177 15.143 1.00 74.70 90 GLU A CA 1
ATOM 663 C C . GLU A 1 90 ? 48.537 29.995 14.009 1.00 80.45 90 GLU A C 1
ATOM 664 O O . GLU A 1 90 ? 49.695 29.801 13.621 1.00 82.60 90 GLU A O 1
ATOM 670 N N . LYS A 1 91 ? 47.768 30.942 13.465 1.00 79.83 91 LYS A N 1
ATOM 671 C CA . LYS A 1 91 ? 48.310 31.810 12.424 1.00 84.64 91 LYS A CA 1
ATOM 672 C C . LYS A 1 91 ? 49.334 32.777 13.010 1.00 82.38 91 LYS A C 1
ATOM 673 O O . LYS A 1 91 ? 50.414 32.978 12.436 1.00 69.49 91 LYS A O 1
ATOM 675 N N . ASN A 1 92 ? 49.012 33.364 14.171 1.00 80.85 92 ASN A N 1
ATOM 676 C CA . ASN A 1 92 ? 49.896 34.228 14.941 1.00 74.09 92 ASN A CA 1
ATOM 677 C C . ASN A 1 92 ? 51.124 33.503 15.474 1.00 74.87 92 ASN A C 1
ATOM 678 O O . ASN A 1 92 ? 51.988 34.152 16.070 1.00 64.60 92 ASN A O 1
ATOM 680 N N . GLY A 1 93 ? 51.233 32.189 15.297 1.00 77.66 93 GLY A N 1
ATOM 681 C CA . GLY A 1 93 ? 52.323 31.454 15.904 1.00 76.68 93 GLY A CA 1
ATOM 682 C C . GLY A 1 93 ? 52.128 31.102 17.365 1.00 70.12 93 GLY A C 1
ATOM 683 O O . GLY A 1 93 ? 53.043 30.526 17.966 1.00 66.15 93 GLY A O 1
ATOM 684 N N . ASP A 1 94 ? 50.982 31.441 17.957 1.00 64.70 94 ASP A N 1
ATOM 685 C CA . ASP A 1 94 ? 50.652 30.929 19.282 1.00 76.72 94 ASP A CA 1
ATOM 686 C C . ASP A 1 94 ? 50.569 29.406 19.260 1.00 74.67 94 ASP A C 1
ATOM 687 O O . ASP A 1 94 ? 50.008 28.808 18.333 1.00 69.90 94 ASP A O 1
ATOM 692 N N . VAL A 1 95 ? 51.126 28.780 20.296 1.00 69.57 95 VAL A N 1
ATOM 693 C CA . VAL A 1 95 ? 51.102 27.329 20.430 1.00 64.08 95 VAL A CA 1
ATOM 694 C C . VAL A 1 95 ? 49.766 26.891 21.008 1.00 65.44 95 VAL A C 1
ATOM 695 O O . VAL A 1 95 ? 49.201 27.544 21.898 1.00 66.32 95 VAL A O 1
ATOM 699 N N . ILE A 1 96 ? 49.243 25.793 20.477 1.00 61.40 96 ILE A N 1
ATOM 700 C CA . ILE A 1 96 ? 48.036 25.162 20.989 1.00 62.59 96 ILE A CA 1
ATOM 701 C C . ILE A 1 96 ? 48.472 23.939 21.784 1.00 58.70 96 ILE A C 1
ATOM 702 O O . ILE A 1 96 ? 49.189 23.073 21.263 1.00 62.11 96 ILE A O 1
ATOM 707 N N . GLU A 1 97 ? 48.061 23.877 23.047 1.00 60.65 97 GLU A N 1
ATOM 708 C CA . GLU A 1 97 ? 48.421 22.783 23.945 1.00 60.66 97 GLU A CA 1
ATOM 709 C C . GLU A 1 97 ? 47.200 21.889 24.182 1.00 55.48 97 GLU A C 1
ATOM 710 O O . GLU A 1 97 ? 46.142 22.371 24.612 1.00 52.75 97 GLU A O 1
ATOM 716 N N . LEU A 1 98 ? 47.344 20.597 23.876 1.00 50.73 98 LEU A N 1
ATOM 717 C CA . LEU A 1 98 ? 46.334 19.577 24.176 1.00 46.07 98 LEU A CA 1
ATOM 718 C C . LEU A 1 98 ? 46.744 18.928 25.484 1.00 46.92 98 LEU A C 1
ATOM 719 O O . LEU A 1 98 ? 47.613 18.055 25.497 1.00 44.26 98 LEU A O 1
ATOM 724 N N . LYS A 1 99 ? 46.117 19.355 26.583 1.00 49.72 99 LYS A N 1
ATOM 725 C CA . LYS A 1 99 ? 46.527 18.969 27.931 1.00 48.46 99 LYS A CA 1
ATOM 726 C C . LYS A 1 99 ? 45.596 17.959 28.581 1.00 49.77 99 LYS A C 1
ATOM 727 O O . LYS A 1 99 ? 46.055 16.924 29.055 1.00 50.97 99 LYS A O 1
ATOM 733 N N . TYR A 1 100 ? 44.302 18.252 28.641 1.00 45.48 100 TYR A N 1
ATOM 734 C CA . TYR A 1 100 ? 43.370 17.516 29.491 1.00 53.00 100 TYR A CA 1
ATOM 735 C C . TYR A 1 100 ? 42.159 17.039 28.694 1.00 48.86 100 TYR A C 1
ATOM 736 O O . TYR A 1 100 ? 41.316 17.867 28.288 1.00 44.50 100 TYR A O 1
ATOM 745 N N . PRO A 1 101 ? 42.043 15.740 28.438 1.00 47.63 101 PRO A N 1
ATOM 746 C CA . PRO A 1 101 ? 40.863 15.228 27.737 1.00 45.80 101 PRO A CA 1
ATOM 747 C C . PRO A 1 101 ? 39.613 15.495 28.554 1.00 44.80 101 PRO A C 1
ATOM 748 O O . PRO A 1 101 ? 39.606 15.304 29.765 1.00 55.37 101 PRO A O 1
ATOM 752 N N . LEU A 1 102 ? 38.554 15.961 27.896 1.00 43.00 102 LEU A N 1
ATOM 753 C CA . LEU A 1 102 ? 37.270 16.139 28.564 1.00 44.48 102 LEU A CA 1
ATOM 754 C C . LEU A 1 102 ? 36.405 14.920 28.276 1.00 45.72 102 LEU A C 1
ATOM 755 O O . LEU A 1 102 ? 36.142 14.598 27.113 1.00 41.23 102 LEU A O 1
ATOM 760 N N . ASN A 1 103 ? 35.993 14.238 29.340 1.00 48.74 103 ASN A N 1
ATOM 761 C CA . ASN A 1 103 ? 35.266 12.988 29.206 1.00 50.41 103 ASN A CA 1
ATOM 762 C C . ASN A 1 103 ? 33.860 13.244 28.674 1.00 46.08 103 ASN A C 1
ATOM 763 O O . ASN A 1 103 ? 33.224 14.248 28.998 1.00 41.12 103 ASN A O 1
ATOM 768 N N . CYS A 1 104 ? 33.390 12.328 27.841 1.00 45.50 104 CYS A N 1
ATOM 769 C CA . CYS A 1 104 ? 32.004 12.320 27.403 1.00 48.62 104 CYS A CA 1
ATOM 770 C C . CYS A 1 104 ? 31.122 11.779 28.534 1.00 44.20 104 CYS A C 1
ATOM 771 O O . CYS A 1 104 ? 31.151 10.587 28.828 1.00 47.29 104 CYS A O 1
ATOM 774 N N . ALA A 1 105 ? 30.341 12.654 29.169 1.00 47.70 105 ALA A N 1
ATOM 775 C CA . ALA A 1 105 ? 29.446 12.257 30.249 1.00 48.84 105 ALA A CA 1
ATOM 776 C C . ALA A 1 105 ? 28.300 11.377 29.745 1.00 48.32 105 ALA A C 1
ATOM 777 O O . ALA A 1 105 ? 27.903 11.427 28.582 1.00 47.31 105 ALA A O 1
ATOM 779 N N . ASP A 1 106 ? 27.765 10.570 30.650 1.00 48.23 106 ASP A N 1
ATOM 780 C CA . ASP A 1 106 ? 26.602 9.767 30.345 1.00 51.25 106 ASP A CA 1
ATOM 781 C C . ASP A 1 106 ? 25.402 10.664 30.092 1.00 51.41 106 ASP A C 1
ATOM 782 O O . ASP A 1 106 ? 25.276 11.726 30.706 1.00 50.68 106 ASP A O 1
ATOM 787 N N . PRO A 1 107 ? 24.483 10.229 29.228 1.00 52.04 107 PRO A N 1
ATOM 788 C CA . PRO A 1 107 ? 23.287 11.040 28.942 1.00 48.19 107 PRO A CA 1
ATOM 789 C C . PRO A 1 107 ? 22.340 11.210 30.128 1.00 51.95 107 PRO A C 1
ATOM 790 O O . PRO A 1 107 ? 21.590 12.186 30.162 1.00 55.01 107 PRO A O 1
ATOM 794 N N . THR A 1 108 ? 22.331 10.310 31.098 1.00 53.08 108 THR A N 1
ATOM 795 C CA . THR A 1 108 ? 21.503 10.514 32.277 1.00 51.74 108 THR A CA 1
ATOM 796 C C . THR A 1 108 ? 22.168 9.828 33.451 1.00 51.91 108 THR A C 1
ATOM 797 O O . THR A 1 108 ? 23.095 9.038 33.284 1.00 48.94 108 THR A O 1
ATOM 801 N N . SER A 1 109 ? 21.668 10.118 34.647 1.00 54.51 109 SER A N 1
ATOM 802 C CA . SER A 1 109 ? 22.126 9.423 35.840 1.00 54.10 109 SER A CA 1
ATOM 803 C C . SER A 1 109 ? 21.048 8.548 36.457 1.00 54.16 109 SER A C 1
ATOM 804 O O . SER A 1 109 ? 21.303 7.921 37.489 1.00 57.29 109 SER A O 1
ATOM 807 N N . GLU A 1 110 ? 19.856 8.488 35.860 1.00 55.62 110 GLU A N 1
ATOM 808 C CA . GLU A 1 110 ? 18.860 7.504 36.269 1.00 59.19 110 GLU A CA 1
ATOM 809 C C . GLU A 1 110 ? 19.448 6.095 36.216 1.00 59.02 110 GLU A C 1
ATOM 810 O O . GLU A 1 110 ? 20.380 5.807 35.462 1.00 59.76 110 GLU A O 1
ATOM 816 N N . ARG A 1 111 ? 18.883 5.207 37.029 1.00 53.00 111 ARG A N 1
ATOM 817 C CA . ARG A 1 111 ? 19.457 3.883 37.208 1.00 56.21 111 ARG A CA 1
ATOM 818 C C . ARG A 1 111 ? 19.066 2.891 36.118 1.00 53.48 111 ARG A C 1
ATOM 819 O O . ARG A 1 111 ? 19.653 1.801 36.060 1.00 51.47 111 ARG A O 1
ATOM 827 N N . TRP A 1 112 ? 18.068 3.200 35.288 1.00 51.99 112 TRP A N 1
ATOM 828 C CA . TRP A 1 112 ? 17.781 2.296 34.190 1.00 49.31 112 TRP A CA 1
ATOM 829 C C . TRP A 1 112 ? 18.793 2.433 33.063 1.00 50.80 112 TRP A C 1
ATOM 830 O O . TRP A 1 112 ? 18.731 1.665 32.096 1.00 49.08 112 TRP A O 1
ATOM 841 N N . PHE A 1 113 ? 19.722 3.383 33.155 1.00 47.04 113 PHE A N 1
ATOM 842 C CA . PHE A 1 113 ? 20.736 3.527 32.121 1.00 50.87 113 PHE A CA 1
ATOM 843 C C . PHE A 1 113 ? 21.932 2.653 32.462 1.00 45.79 113 PHE A C 1
ATOM 844 O O . PHE A 1 113 ? 22.552 2.826 33.510 1.00 42.58 113 PHE A O 1
ATOM 852 N N . HIS A 1 114 ? 22.255 1.733 31.563 1.00 42.64 114 HIS A N 1
ATOM 853 C CA . HIS A 1 114 ? 23.270 0.729 31.817 1.00 46.91 114 HIS A CA 1
ATOM 854 C C . HIS A 1 114 ? 24.589 1.023 31.122 1.00 46.27 114 HIS A C 1
ATOM 855 O O . HIS A 1 114 ? 25.552 0.297 31.361 1.00 43.19 114 HIS A O 1
ATOM 862 N N . GLY A 1 115 ? 24.660 2.077 30.301 1.00 43.70 115 GLY A N 1
ATOM 863 C CA . GLY A 1 115 ? 25.922 2.433 29.669 1.00 43.31 115 GLY A CA 1
ATOM 864 C C . GLY A 1 115 ? 26.348 1.375 28.672 1.00 47.92 115 GLY A C 1
ATOM 865 O O . GLY A 1 115 ? 25.544 0.876 27.867 1.00 50.59 115 GLY A O 1
ATOM 866 N N . HIS A 1 116 ? 27.632 1.033 28.711 1.00 45.78 116 HIS A N 1
ATOM 867 C CA . HIS A 1 116 ? 28.134 -0.032 27.865 1.00 47.78 116 HIS A CA 1
ATOM 868 C C . HIS A 1 116 ? 27.521 -1.337 28.339 1.00 53.04 116 HIS A C 1
ATOM 869 O O . HIS A 1 116 ? 27.679 -1.717 29.504 1.00 54.14 116 HIS A O 1
ATOM 876 N N . LEU A 1 117 ? 26.798 -2.000 27.433 1.00 53.17 117 LEU A N 1
ATOM 877 C CA . LEU A 1 117 ? 26.038 -3.216 27.699 1.00 48.59 117 LEU A CA 1
ATOM 878 C C . LEU A 1 117 ? 25.560 -3.724 26.344 1.00 53.41 117 LEU A C 1
ATOM 879 O O . LEU A 1 117 ? 25.160 -2.922 25.488 1.00 49.95 117 LEU A O 1
ATOM 884 N N . SER A 1 118 ? 25.634 -5.030 26.103 1.00 54.02 118 SER A N 1
ATOM 885 C CA . SER A 1 118 ? 25.311 -5.526 24.771 1.00 53.30 118 SER A CA 1
ATOM 886 C C . SER A 1 118 ? 23.825 -5.825 24.655 1.00 49.79 118 SER A C 1
ATOM 887 O O . SER A 1 118 ? 23.092 -5.874 25.647 1.00 47.68 118 SER A O 1
ATOM 890 N N . GLY A 1 119 ? 23.385 -6.025 23.410 1.00 48.75 119 GLY A N 1
ATOM 891 C CA . GLY A 1 119 ? 22.054 -6.571 23.189 1.00 50.11 119 GLY A CA 1
ATOM 892 C C . GLY A 1 119 ? 21.826 -7.854 23.962 1.00 51.57 119 GLY A C 1
ATOM 893 O O . GLY A 1 119 ? 20.833 -7.995 24.682 1.00 52.92 119 GLY A O 1
ATOM 894 N N . LYS A 1 120 ? 22.783 -8.786 23.870 1.00 49.99 120 LYS A N 1
ATOM 895 C CA . LYS A 1 120 ? 22.646 -10.082 24.530 1.00 54.47 120 LYS A CA 1
ATOM 896 C C . LYS A 1 120 ? 22.696 -9.953 26.052 1.00 56.35 120 LYS A C 1
ATOM 897 O O . LYS A 1 120 ? 21.914 -10.602 26.760 1.00 56.68 120 LYS A O 1
ATOM 899 N N . GLU A 1 121 ? 23.607 -9.128 26.584 1.00 57.38 121 GLU A N 1
ATOM 900 C CA . GLU A 1 121 ? 23.623 -8.910 28.033 1.00 57.26 121 GLU A CA 1
ATOM 901 C C . GLU A 1 121 ? 22.325 -8.290 28.508 1.00 53.14 121 GLU A C 1
ATOM 902 O O . GLU A 1 121 ? 21.878 -8.565 29.624 1.00 56.63 121 GLU A O 1
ATOM 908 N N . ALA A 1 122 ? 21.719 -7.433 27.691 1.00 57.92 122 ALA A N 1
ATOM 909 C CA . ALA A 1 122 ? 20.439 -6.846 28.073 1.00 55.74 122 ALA A CA 1
ATOM 910 C C . ALA A 1 122 ? 19.351 -7.903 28.071 1.00 53.99 122 ALA A C 1
ATOM 911 O O . ALA A 1 122 ? 18.559 -7.987 29.015 1.00 59.73 122 ALA A O 1
ATOM 913 N N . GLU A 1 123 ? 19.312 -8.732 27.019 1.00 54.87 123 GLU A N 1
ATOM 914 C CA . GLU A 1 123 ? 18.335 -9.816 26.957 1.00 59.83 123 GLU A CA 1
ATOM 915 C C . GLU A 1 123 ? 18.452 -10.752 28.164 1.00 59.46 123 GLU A C 1
ATOM 916 O O . GLU A 1 123 ? 17.435 -11.188 28.711 1.00 59.67 123 GLU A O 1
ATOM 918 N N . LYS A 1 124 ? 19.674 -11.049 28.617 1.00 59.05 124 LYS A N 1
ATOM 919 C CA . LYS A 1 124 ? 19.841 -11.909 29.789 1.00 60.91 124 LYS A CA 1
ATOM 920 C C . LYS A 1 124 ? 19.294 -11.239 31.047 1.00 64.32 124 LYS A C 1
ATOM 921 O O . LYS A 1 124 ? 18.362 -11.749 31.684 1.00 67.14 124 LYS A O 1
ATOM 923 N N . LEU A 1 125 ? 19.864 -10.089 31.416 1.00 59.50 125 LEU A N 1
ATOM 924 C CA . LEU A 1 125 ? 19.394 -9.355 32.589 1.00 58.43 125 LEU A CA 1
ATOM 925 C C . LEU A 1 125 ? 17.881 -9.220 32.609 1.00 58.45 125 LEU A C 1
ATOM 926 O O . LEU A 1 125 ? 17.249 -9.401 33.652 1.00 60.58 125 LEU A O 1
ATOM 931 N N . LEU A 1 126 ? 17.280 -8.890 31.468 1.00 60.74 126 LEU A N 1
ATOM 932 C CA . LEU A 1 126 ? 15.847 -8.627 31.452 1.00 61.75 126 LEU A CA 1
ATOM 933 C C . LEU A 1 126 ? 15.040 -9.912 31.615 1.00 65.69 126 LEU A C 1
ATOM 934 O O . LEU A 1 126 ? 14.022 -9.923 32.313 1.00 64.28 126 LEU A O 1
ATOM 939 N N . THR A 1 127 ? 15.462 -11.003 30.975 1.00 68.08 127 THR A N 1
ATOM 940 C CA . THR A 1 127 ? 14.645 -12.208 31.060 1.00 72.60 127 THR A CA 1
ATOM 941 C C . THR A 1 127 ? 14.858 -12.924 32.383 1.00 71.72 127 THR A C 1
ATOM 942 O O . THR A 1 127 ? 13.890 -13.373 33.007 1.00 75.88 127 THR A O 1
ATOM 946 N N . GLU A 1 128 ? 16.097 -12.996 32.857 1.00 66.95 128 GLU A N 1
ATOM 947 C CA . GLU A 1 128 ? 16.376 -13.689 34.104 1.00 71.42 128 GLU A CA 1
ATOM 948 C C . GLU A 1 128 ? 16.445 -12.754 35.305 1.00 68.17 128 GLU A C 1
ATOM 949 O O . GLU A 1 128 ? 17.020 -13.127 36.330 1.00 70.03 128 GLU A O 1
ATOM 955 N N . LYS A 1 129 ? 15.861 -11.556 35.213 1.00 68.86 129 LYS A N 1
ATOM 956 C CA . LYS A 1 129 ? 15.829 -10.673 36.378 1.00 66.11 129 LYS A CA 1
ATOM 957 C C . LYS A 1 129 ? 14.771 -9.584 36.256 1.00 63.03 129 LYS A C 1
ATOM 958 O O . LYS A 1 129 ? 14.631 -8.752 37.156 1.00 66.62 129 LYS A O 1
ATOM 960 N N . GLY A 1 130 ? 13.997 -9.599 35.171 1.00 65.79 130 GLY A N 1
ATOM 961 C CA . GLY A 1 130 ? 12.901 -8.674 34.987 1.00 65.86 130 GLY A CA 1
ATOM 962 C C . GLY A 1 130 ? 11.568 -9.375 34.768 1.00 66.86 130 GLY A C 1
ATOM 963 O O . GLY A 1 130 ? 11.482 -10.597 34.648 1.00 71.38 130 GLY A O 1
ATOM 964 N N . LYS A 1 131 ? 10.523 -8.560 34.730 1.00 69.76 131 LYS A N 1
ATOM 965 C CA . LYS A 1 131 ? 9.164 -8.994 34.459 1.00 65.63 131 LYS A CA 1
ATOM 966 C C . LYS A 1 131 ? 8.759 -8.521 33.073 1.00 64.13 131 LYS A C 1
ATOM 967 O O . LYS A 1 131 ? 9.475 -7.765 32.418 1.00 63.63 131 LYS A O 1
ATOM 969 N N . HIS A 1 132 ? 7.599 -8.982 32.619 1.00 69.96 132 HIS A N 1
ATOM 970 C CA . HIS A 1 132 ? 7.012 -8.390 31.428 1.00 64.20 132 HIS A CA 1
ATOM 971 C C . HIS A 1 132 ? 6.966 -6.884 31.620 1.00 63.48 132 HIS A C 1
ATOM 972 O O . HIS A 1 132 ? 6.710 -6.400 32.727 1.00 61.21 132 HIS A O 1
ATOM 979 N N . GLY A 1 133 ? 7.287 -6.146 30.552 1.00 63.69 133 GLY A N 1
ATOM 980 C CA . GLY A 1 133 ? 7.351 -4.701 30.604 1.00 57.57 133 GLY A CA 1
ATOM 981 C C . GLY A 1 133 ? 8.541 -4.118 31.346 1.00 59.75 133 GLY A C 1
ATOM 982 O O . GLY A 1 133 ? 8.570 -2.898 31.559 1.00 59.83 133 GLY A O 1
ATOM 983 N N . SER A 1 134 ? 9.518 -4.934 31.753 1.00 56.40 134 SER A N 1
ATOM 984 C CA . SER A 1 134 ? 10.765 -4.394 32.299 1.00 58.19 134 SER A CA 1
ATOM 985 C C . SER A 1 134 ? 11.623 -3.787 31.189 1.00 53.29 134 SER A C 1
ATOM 986 O O . SER A 1 134 ? 11.852 -4.418 30.148 1.00 50.58 134 SER A O 1
ATOM 989 N N . PHE A 1 135 ? 12.100 -2.560 31.409 1.00 48.74 135 PHE A N 1
ATOM 990 C CA . PHE A 1 135 ? 12.869 -1.832 30.405 1.00 52.30 135 PHE A CA 1
ATOM 991 C C . PHE A 1 135 ? 14.182 -1.303 30.979 1.00 49.73 135 PHE A C 1
ATOM 992 O O . PHE A 1 135 ? 14.275 -0.996 32.172 1.00 51.01 135 PHE A O 1
ATOM 1000 N N . LEU A 1 136 ? 15.179 -1.156 30.099 1.00 50.12 136 LEU A N 1
ATOM 1001 C CA . LEU A 1 136 ? 16.405 -0.403 30.386 1.00 51.04 136 LEU A CA 1
ATOM 1002 C C . LEU A 1 136 ? 16.865 0.344 29.134 1.00 45.91 136 LEU A C 1
ATOM 1003 O O . LEU A 1 136 ? 16.432 0.054 28.012 1.00 43.23 136 LEU A O 1
ATOM 1008 N N . VAL A 1 137 ? 17.767 1.307 29.337 1.00 46.37 137 VAL A N 1
ATOM 1009 C CA . VAL A 1 137 ? 18.452 1.989 28.241 1.00 46.21 137 VAL A CA 1
ATOM 1010 C C . VAL A 1 137 ? 19.950 1.703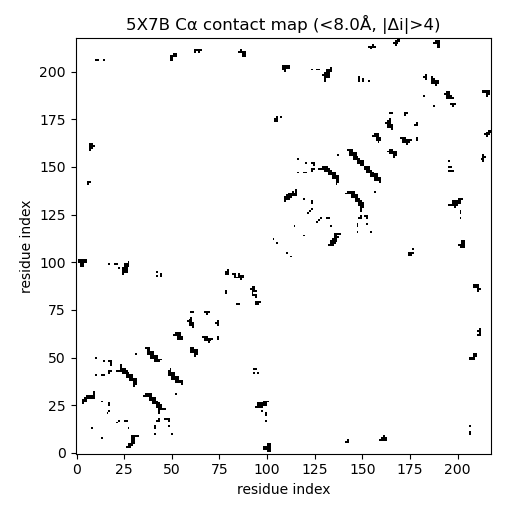 28.323 1.00 46.77 137 VAL A C 1
ATOM 1011 O O . VAL A 1 137 ? 20.517 1.636 29.419 1.00 44.64 137 VAL A O 1
ATOM 1015 N N . ARG A 1 138 ? 20.584 1.530 27.159 1.00 45.88 138 ARG A N 1
ATOM 1016 C CA . ARG A 1 138 ? 22.007 1.225 27.060 1.00 43.59 138 ARG A CA 1
ATOM 1017 C C . ARG A 1 138 ? 22.583 1.931 25.842 1.00 44.40 138 ARG A C 1
ATOM 1018 O O . ARG A 1 138 ? 21.856 2.542 25.054 1.00 45.29 138 ARG A O 1
ATOM 1026 N N . GLU A 1 139 ? 23.901 1.831 25.690 1.00 43.96 139 GLU A N 1
ATOM 1027 C CA . GLU A 1 139 ? 24.587 2.385 24.526 1.00 47.30 139 GLU A CA 1
ATOM 1028 C C . GLU A 1 139 ? 24.453 1.432 23.349 1.00 42.02 139 GLU A C 1
ATOM 1029 O O . GLU A 1 139 ? 24.358 0.224 23.530 1.00 45.82 139 GLU A O 1
ATOM 1035 N N . SER A 1 140 ? 24.479 1.971 22.136 1.00 42.20 140 SER A N 1
ATOM 1036 C CA . SER A 1 140 ? 24.406 1.133 20.944 1.00 44.90 140 SER A CA 1
ATOM 1037 C C . SER A 1 140 ? 25.803 0.723 20.487 1.00 45.54 140 SER A C 1
ATOM 1038 O O . SER A 1 140 ? 26.655 1.577 20.257 1.00 46.10 140 SER A O 1
ATOM 1041 N N . GLN A 1 141 ? 26.024 -0.578 20.325 1.00 42.42 141 GLN A N 1
ATOM 1042 C CA . GLN A 1 141 ? 27.264 -1.058 19.736 1.00 45.77 141 GLN A CA 1
ATOM 1043 C C . GLN A 1 141 ? 27.217 -1.129 18.212 1.00 46.31 141 GLN A C 1
ATOM 1044 O O . GLN A 1 141 ? 28.275 -1.100 17.574 1.00 49.08 141 GLN A O 1
ATOM 1050 N N . SER A 1 142 ? 26.023 -1.183 17.621 1.00 49.98 142 SER A N 1
ATOM 1051 C CA . SER A 1 142 ? 25.856 -1.206 16.171 1.00 51.12 142 SER A CA 1
ATOM 1052 C C . SER A 1 142 ? 25.959 0.182 15.566 1.00 50.73 142 SER A C 1
ATOM 1053 O O . SER A 1 142 ? 26.353 0.318 14.405 1.00 57.56 142 SER A O 1
ATOM 1056 N N . HIS A 1 143 ? 25.570 1.206 16.321 1.00 50.87 143 HIS A N 1
ATOM 1057 C CA . HIS A 1 143 ? 25.646 2.602 15.888 1.00 47.15 143 HIS A CA 1
ATOM 1058 C C . HIS A 1 143 ? 26.170 3.391 17.070 1.00 47.39 143 HIS A C 1
ATOM 1059 O O . HIS A 1 143 ? 25.399 3.997 17.825 1.00 47.97 143 HIS A O 1
ATOM 1066 N N . PRO A 1 144 ? 27.487 3.383 17.285 1.00 50.14 144 PRO A N 1
ATOM 1067 C CA . PRO A 1 144 ? 28.056 4.118 18.430 1.00 49.36 144 PRO A CA 1
ATOM 1068 C C . PRO A 1 144 ? 27.664 5.590 18.403 1.00 46.12 144 PRO A C 1
ATOM 1069 O O . PRO A 1 144 ? 27.584 6.220 17.346 1.00 53.88 144 PRO A O 1
ATOM 1073 N N . GLY A 1 145 ? 27.394 6.138 19.580 1.00 40.93 145 GLY A N 1
ATOM 1074 C CA . GLY A 1 145 ? 26.801 7.435 19.706 1.00 39.85 145 GLY A CA 1
ATOM 1075 C C . GLY A 1 145 ? 25.310 7.377 19.975 1.00 41.51 145 GLY A C 1
ATOM 1076 O O . GLY A 1 145 ? 24.775 8.263 20.643 1.00 39.19 145 GLY A O 1
ATOM 1077 N N . ASP A 1 146 ? 24.632 6.353 19.465 1.00 43.48 146 ASP A N 1
ATOM 1078 C CA . ASP A 1 146 ? 23.209 6.176 19.711 1.00 47.73 146 ASP A CA 1
ATOM 1079 C C . ASP A 1 146 ? 22.988 5.317 20.946 1.00 47.94 146 ASP A C 1
ATOM 1080 O O . ASP A 1 146 ? 23.925 4.764 21.534 1.00 46.41 146 ASP A O 1
ATOM 1085 N N . PHE A 1 147 ? 21.721 5.193 21.326 1.00 44.33 147 PHE A N 1
ATOM 1086 C CA . PHE A 1 147 ? 21.342 4.429 22.495 1.00 39.62 147 PHE A CA 1
ATOM 1087 C C . PHE A 1 147 ? 20.282 3.431 22.083 1.00 40.86 147 PHE A C 1
ATOM 1088 O O . PHE A 1 147 ? 19.920 3.336 20.917 1.00 43.59 147 PHE A O 1
ATOM 1096 N N . VAL A 1 148 ? 19.849 2.610 23.025 1.00 41.11 148 VAL A N 1
ATOM 1097 C CA . VAL A 1 148 ? 18.875 1.571 22.748 1.00 44.01 148 VAL A CA 1
ATOM 1098 C C . VAL A 1 148 ? 17.975 1.438 23.959 1.00 44.13 148 VAL A C 1
ATOM 1099 O O . VAL A 1 148 ? 18.446 1.441 25.101 1.00 45.98 148 VAL A O 1
ATOM 1103 N N . LEU A 1 149 ? 16.682 1.317 23.708 1.00 44.41 149 LEU A N 1
ATOM 1104 C CA . LEU A 1 149 ? 15.708 1.033 24.745 1.00 43.55 149 LEU A CA 1
ATOM 1105 C C . LEU A 1 149 ? 15.442 -0.454 24.670 1.00 44.55 149 LEU A C 1
ATOM 1106 O O . LEU A 1 149 ? 15.003 -0.957 23.628 1.00 45.86 149 LEU A O 1
ATOM 1111 N N . SER A 1 150 ? 15.778 -1.163 25.737 1.00 42.06 150 SER A N 1
ATOM 1112 C CA . SER A 1 150 ? 15.661 -2.612 25.779 1.00 43.34 150 SER A CA 1
ATOM 1113 C C . SER A 1 150 ? 14.518 -2.967 26.719 1.00 47.47 150 SER A C 1
ATOM 1114 O O . SER A 1 150 ? 14.508 -2.531 27.877 1.00 46.15 150 SER A O 1
ATOM 1117 N N . VAL A 1 151 ? 13.551 -3.731 26.206 1.00 49.38 151 VAL A N 1
ATOM 1118 C CA . VAL A 1 151 ? 12.234 -3.887 26.825 1.00 54.10 151 VAL A CA 1
ATOM 1119 C C . VAL A 1 151 ? 11.822 -5.358 26.814 1.00 55.21 151 VAL A C 1
ATOM 1120 O O . VAL A 1 151 ? 11.916 -6.031 25.778 1.00 50.13 151 VAL A O 1
ATOM 1124 N N . ARG A 1 152 ? 11.345 -5.838 27.964 1.00 53.01 152 ARG A N 1
ATOM 1125 C CA . ARG A 1 152 ? 10.791 -7.184 28.087 1.00 57.38 152 ARG A CA 1
ATOM 1126 C C . ARG A 1 152 ? 9.345 -7.253 27.584 1.00 57.55 152 ARG A C 1
ATOM 1127 O O . ARG A 1 152 ? 8.476 -6.493 28.030 1.00 54.51 152 ARG A O 1
ATOM 1135 N N . THR A 1 153 ? 9.093 -8.174 26.658 1.00 61.86 153 THR A N 1
ATOM 1136 C CA . THR A 1 153 ? 7.752 -8.389 26.116 1.00 66.71 153 THR A CA 1
ATOM 1137 C C . THR A 1 153 ? 7.536 -9.840 25.683 1.00 64.95 153 THR A C 1
ATOM 1138 O O . THR A 1 153 ? 6.462 -10.402 25.901 1.00 75.04 153 THR A O 1
ATOM 1142 N N . LYS A 1 166 ? 10.129 -12.764 25.361 1.00 68.71 166 LYS A N 1
ATOM 1143 C CA . LYS A 1 166 ? 10.986 -12.119 24.364 1.00 60.31 166 LYS A CA 1
ATOM 1144 C C . LYS A 1 166 ? 11.392 -10.668 24.737 1.00 60.89 166 LYS A C 1
ATOM 1145 O O . LYS A 1 166 ? 10.753 -9.998 25.557 1.00 52.06 166 LYS A O 1
ATOM 1147 N N . VAL A 1 167 ? 12.471 -10.194 24.111 1.00 61.49 167 VAL A N 1
ATOM 1148 C CA . VAL A 1 167 ? 13.045 -8.883 24.390 1.00 51.64 167 VAL A CA 1
ATOM 1149 C C . VAL A 1 167 ? 13.153 -8.129 23.076 1.00 48.48 167 VAL A C 1
ATOM 1150 O O . VAL A 1 167 ? 13.627 -8.682 22.082 1.00 49.21 167 VAL A O 1
ATOM 1154 N N . THR A 1 168 ? 12.685 -6.881 23.063 1.00 56.48 168 THR A N 1
ATOM 1155 C CA . THR A 1 168 ? 12.771 -5.995 21.905 1.00 50.49 168 THR A CA 1
ATOM 1156 C C . THR A 1 168 ? 13.763 -4.855 22.158 1.00 53.62 168 THR A C 1
ATOM 1157 O O . THR A 1 168 ? 13.876 -4.351 23.287 1.00 52.30 168 THR A O 1
ATOM 1161 N N . HIS A 1 169 ? 14.494 -4.468 21.102 1.00 52.78 169 HIS A N 1
ATOM 1162 C CA . HIS A 1 169 ? 15.466 -3.378 21.133 1.00 49.75 169 HIS A CA 1
ATOM 1163 C C . HIS A 1 169 ? 15.013 -2.267 20.192 1.00 49.61 169 HIS A C 1
ATOM 1164 O O . HIS A 1 169 ? 14.710 -2.517 19.017 1.00 46.42 169 HIS A O 1
ATOM 1171 N N . VAL A 1 170 ? 14.964 -1.040 20.704 1.00 48.57 170 VAL A N 1
ATOM 1172 C CA . VAL A 1 170 ? 14.591 0.119 19.900 1.00 46.62 170 VAL A CA 1
ATOM 1173 C C . VAL A 1 170 ? 15.738 1.112 19.948 1.00 46.46 170 VAL A C 1
ATOM 1174 O O . VAL A 1 170 ? 16.098 1.599 21.022 1.00 48.71 170 VAL A O 1
ATOM 1178 N N . MET A 1 171 ? 16.300 1.418 18.783 1.00 53.73 171 MET A N 1
ATOM 1179 C CA . MET A 1 171 ? 17.343 2.422 18.681 1.00 47.81 171 MET A CA 1
ATOM 1180 C C . MET A 1 171 ? 16.806 3.790 19.097 1.00 54.04 171 MET A C 1
ATOM 1181 O O . MET A 1 171 ? 15.719 4.203 18.672 1.00 54.37 171 MET A O 1
ATOM 1186 N N . ILE A 1 172 ? 17.564 4.476 19.954 1.00 49.81 172 ILE A N 1
ATOM 1187 C CA . ILE A 1 172 ? 17.340 5.873 20.310 1.00 46.21 172 ILE A CA 1
ATOM 1188 C C . ILE A 1 172 ? 18.410 6.704 19.609 1.00 53.37 172 ILE A C 1
ATOM 1189 O O . ILE A 1 172 ? 19.599 6.615 19.951 1.00 50.13 172 ILE A O 1
ATOM 1194 N N . ARG A 1 173 ? 18.007 7.537 18.652 1.00 54.71 173 ARG A N 1
ATOM 1195 C CA . ARG A 1 173 ? 18.977 8.347 17.928 1.00 54.41 173 ARG A CA 1
ATOM 1196 C C . ARG A 1 173 ? 19.248 9.645 18.680 1.00 61.63 173 ARG A C 1
ATOM 1197 O O . ARG A 1 173 ? 18.339 10.256 19.250 1.00 59.88 173 ARG A O 1
ATOM 1199 N N . CYS A 1 174 ? 20.526 10.026 18.726 1.00 67.25 174 CYS A N 1
ATOM 1200 C CA . CYS A 1 174 ? 20.978 11.294 19.294 1.00 69.45 174 CYS A CA 1
ATOM 1201 C C . CYS A 1 174 ? 21.625 12.080 18.157 1.00 73.46 174 CYS A C 1
ATOM 1202 O O . CYS A 1 174 ? 22.710 11.721 17.681 1.00 70.50 174 CYS A O 1
ATOM 1205 N N . GLN A 1 175 ? 20.926 13.112 17.683 1.00 81.41 175 GLN A N 1
ATOM 1206 C CA . GLN A 1 175 ? 21.368 13.954 16.575 1.00 79.06 175 GLN A CA 1
ATOM 1207 C C . GLN A 1 175 ? 21.152 15.403 16.985 1.00 86.67 175 GLN A C 1
ATOM 1208 O O . GLN A 1 175 ? 20.008 15.826 17.199 1.00 84.44 175 GLN A O 1
ATOM 1210 N N . GLU A 1 176 ? 22.258 16.142 17.126 1.00 86.19 176 GLU A N 1
ATOM 1211 C CA . GLU A 1 176 ? 22.251 17.569 17.469 1.00 85.11 176 GLU A CA 1
ATOM 1212 C C . GLU A 1 176 ? 21.642 17.818 18.849 1.00 82.81 176 GLU A C 1
ATOM 1213 O O . GLU A 1 176 ? 20.932 18.805 19.060 1.00 86.30 176 GLU A O 1
ATOM 1215 N N . LEU A 1 177 ? 21.937 16.922 19.795 1.00 80.25 177 LEU A N 1
ATOM 1216 C CA . LEU A 1 177 ? 21.505 16.977 21.194 1.00 76.68 177 LEU A CA 1
ATOM 1217 C C . LEU A 1 177 ? 20.036 16.611 21.376 1.00 78.89 177 LEU A C 1
ATOM 1218 O O . LEU A 1 177 ? 19.499 16.741 22.492 1.00 75.59 177 LEU A O 1
ATOM 1220 N N . LYS A 1 178 ? 19.370 16.148 20.319 1.00 81.00 178 LYS A N 1
ATOM 1221 C CA . LYS A 1 178 ? 17.990 15.694 20.385 1.00 77.37 178 LYS A CA 1
ATOM 1222 C C . LYS A 1 178 ? 17.956 14.174 20.472 1.00 74.99 178 LYS A C 1
ATOM 1223 O O . LYS A 1 178 ? 18.835 13.492 19.937 1.00 75.73 178 LYS A O 1
ATOM 1225 N N . TYR A 1 179 ? 16.935 13.652 21.164 1.00 73.28 179 TYR A N 1
ATOM 1226 C CA . TYR A 1 179 ? 16.719 12.214 21.334 1.00 66.88 179 TYR A CA 1
ATOM 1227 C C . TYR A 1 179 ? 15.348 11.838 20.794 1.00 64.68 179 TYR A C 1
ATOM 1228 O O . TYR A 1 179 ? 14.332 12.274 21.341 1.00 66.53 179 TYR A O 1
ATOM 1237 N N . ASP A 1 180 ? 15.317 10.989 19.773 1.00 58.31 180 ASP A N 1
ATOM 1238 C CA . ASP A 1 180 ? 14.070 10.453 19.248 1.00 65.04 180 ASP A CA 1
ATOM 1239 C C . ASP A 1 180 ? 14.172 8.934 19.151 1.00 66.78 180 ASP A C 1
ATOM 1240 O O . ASP A 1 180 ? 15.252 8.354 19.284 1.00 64.57 180 ASP A O 1
ATOM 1245 N N . VAL A 1 181 ? 13.028 8.284 18.912 1.00 70.54 181 VAL A N 1
ATOM 1246 C CA . VAL A 1 181 ? 12.996 6.837 18.723 1.00 68.11 181 VAL A CA 1
ATOM 1247 C C . VAL A 1 181 ? 12.822 6.524 17.245 1.00 73.26 181 VAL A C 1
ATOM 1248 O O . VAL A 1 181 ? 11.850 5.882 16.839 1.00 77.54 181 VAL A O 1
ATOM 1252 N N . GLY A 1 182 ? 13.781 6.959 16.434 1.00 78.88 182 GLY A N 1
ATOM 1253 C CA . GLY A 1 182 ? 13.755 6.697 15.011 1.00 85.90 182 GLY A CA 1
ATOM 1254 C C . GLY A 1 182 ? 12.962 7.695 14.204 1.00 86.90 182 GLY A C 1
ATOM 1255 O O . GLY A 1 182 ? 12.930 7.587 12.967 1.00 90.73 182 GLY A O 1
ATOM 1256 N N . GLY A 1 183 ? 12.348 8.674 14.861 1.00 81.64 183 GLY A N 1
ATOM 1257 C CA . GLY A 1 183 ? 11.441 9.604 14.229 1.00 79.50 183 GLY A CA 1
ATOM 1258 C C . GLY A 1 183 ? 10.349 9.892 15.228 1.00 83.05 183 GLY A C 1
ATOM 1259 O O . GLY A 1 183 ? 10.270 9.212 16.257 1.00 83.96 183 GLY A O 1
ATOM 1260 N N . GLY A 1 184 ? 9.500 10.867 14.948 1.00 83.80 184 GLY A N 1
ATOM 1261 C CA . GLY A 1 184 ? 8.573 11.338 15.953 1.00 72.40 184 GLY A CA 1
ATOM 1262 C C . GLY A 1 184 ? 9.226 12.415 16.795 1.00 69.01 184 GLY A C 1
ATOM 1263 O O . GLY A 1 184 ? 10.294 12.947 16.473 1.00 70.29 184 GLY A O 1
ATOM 1264 N N . GLU A 1 185 ? 8.579 12.717 17.912 1.00 65.94 185 GLU A N 1
ATOM 1265 C CA . GLU A 1 185 ? 9.004 13.825 18.754 1.00 67.13 185 GLU A CA 1
ATOM 1266 C C . GLU A 1 185 ? 10.462 13.671 19.191 1.00 70.54 185 GLU A C 1
ATOM 1267 O O . GLU A 1 185 ? 10.844 12.648 19.769 1.00 67.99 185 GLU A O 1
ATOM 1273 N N . ARG A 1 186 ? 11.274 14.681 18.870 1.00 72.12 186 ARG A N 1
ATOM 1274 C CA . ARG A 1 186 ? 12.609 14.816 19.436 1.00 67.94 186 ARG A CA 1
ATOM 1275 C C . ARG A 1 186 ? 12.499 15.324 20.865 1.00 72.64 186 ARG A C 1
ATOM 1276 O O . ARG A 1 186 ? 11.706 16.224 21.159 1.00 70.18 186 ARG A O 1
ATOM 1278 N N . PHE A 1 187 ? 13.303 14.751 21.760 1.00 72.93 187 PHE A N 1
ATOM 1279 C CA . PHE A 1 187 ? 13.189 15.051 23.179 1.00 68.95 187 PHE A CA 1
ATOM 1280 C C . PHE A 1 187 ? 14.439 15.743 23.700 1.00 70.66 187 PHE A C 1
ATOM 1281 O O . PHE A 1 187 ? 15.548 15.548 23.190 1.00 72.44 187 PHE A O 1
ATOM 1289 N N . ASP A 1 188 ? 14.238 16.566 24.723 1.00 69.34 188 ASP A N 1
ATOM 1290 C CA . ASP A 1 188 ? 15.321 17.371 25.264 1.00 69.58 188 ASP A CA 1
ATOM 1291 C C . ASP A 1 188 ? 16.383 16.465 25.870 1.00 74.59 188 ASP A C 1
ATOM 1292 O O . ASP A 1 188 ? 17.509 16.401 25.366 1.00 84.23 188 ASP A O 1
ATOM 1294 N N . SER A 1 189 ? 16.021 15.746 26.932 1.00 72.19 189 SER A N 1
ATOM 1295 C CA . SER A 1 189 ? 16.899 14.837 27.649 1.00 65.44 189 SER A CA 1
ATOM 1296 C C . SER A 1 189 ? 16.417 13.397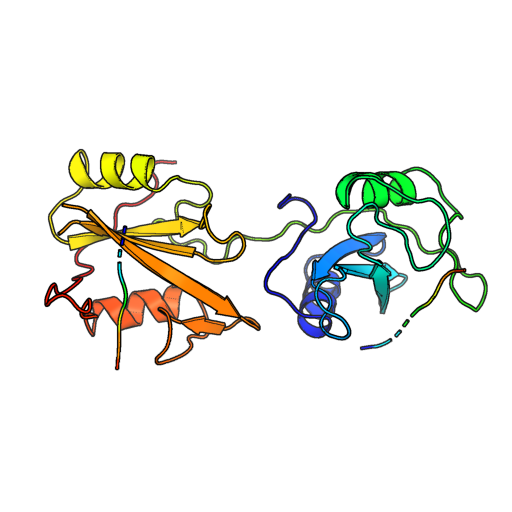 27.507 1.00 66.65 189 SER A C 1
ATOM 1297 O O . SER A 1 189 ? 15.248 13.139 27.208 1.00 67.11 189 SER A O 1
ATOM 1300 N N . LEU A 1 190 ? 17.330 12.450 27.761 1.00 57.40 190 LEU A N 1
ATOM 1301 C CA . LEU A 1 190 ? 16.969 11.037 27.675 1.00 59.74 190 LEU A CA 1
ATOM 1302 C C . LEU A 1 190 ? 15.867 10.674 28.669 1.00 59.34 190 LEU A C 1
ATOM 1303 O O . LEU A 1 190 ? 15.097 9.733 28.436 1.00 53.98 190 LEU A O 1
ATOM 1308 N N . THR A 1 191 ? 15.754 11.426 29.761 1.00 59.06 191 THR A N 1
ATOM 1309 C CA . THR A 1 191 ? 14.710 11.159 30.738 1.00 58.76 191 THR A CA 1
ATOM 1310 C C . THR A 1 191 ? 13.346 11.667 30.277 1.00 65.30 191 THR A C 1
ATOM 1311 O O . THR A 1 191 ? 12.319 11.061 30.617 1.00 65.56 191 THR A O 1
ATOM 1315 N N . ASP A 1 192 ? 13.314 12.764 29.510 1.00 64.55 192 ASP A N 1
ATOM 1316 C CA . ASP A 1 192 ? 12.074 13.212 28.873 1.00 61.69 192 ASP A CA 1
ATOM 1317 C C . ASP A 1 192 ? 11.522 12.144 27.931 1.00 62.08 192 ASP A C 1
ATOM 1318 O O . ASP A 1 192 ? 10.311 11.874 27.904 1.00 64.90 192 ASP A O 1
ATOM 1323 N N . LEU A 1 193 ? 12.399 11.549 27.120 1.00 59.27 193 LEU A N 1
ATOM 1324 C CA . LEU A 1 193 ? 11.964 10.532 26.169 1.00 57.78 193 LEU A CA 1
ATOM 1325 C C . LEU A 1 193 ? 11.442 9.306 26.885 1.00 58.99 193 LEU A C 1
ATOM 1326 O O . LEU A 1 193 ? 10.499 8.668 26.415 1.00 64.80 193 LEU A O 1
ATOM 1331 N N . VAL A 1 194 ? 12.065 8.935 28.003 1.00 61.66 194 VAL A N 1
ATOM 1332 C CA . VAL A 1 194 ? 11.660 7.720 28.695 1.00 58.82 194 VAL A CA 1
ATOM 1333 C C . VAL A 1 194 ? 10.361 7.956 29.434 1.00 63.62 194 VAL A C 1
ATOM 1334 O O . VAL A 1 194 ? 9.407 7.178 29.318 1.00 63.64 194 VAL A O 1
ATOM 1338 N N . GLU A 1 195 ? 10.304 9.046 30.192 1.00 64.87 195 GLU A N 1
ATOM 1339 C CA . GLU A 1 195 ? 9.068 9.402 30.867 1.00 68.15 195 GLU A CA 1
ATOM 1340 C C . GLU A 1 195 ? 7.919 9.517 29.880 1.00 67.53 195 GLU A C 1
ATOM 1341 O O . GLU A 1 195 ? 6.813 9.029 30.144 1.00 66.38 195 GLU A O 1
ATOM 1347 N N . HIS A 1 196 ? 8.168 10.128 28.723 1.00 66.76 196 HIS A N 1
ATOM 1348 C CA . HIS A 1 196 ? 7.082 10.316 27.771 1.00 62.61 196 HIS A CA 1
ATOM 1349 C C . HIS A 1 196 ? 6.576 8.989 27.232 1.00 65.88 196 HIS A C 1
ATOM 1350 O O . HIS A 1 196 ? 5.376 8.836 26.978 1.00 72.61 196 HIS A O 1
ATOM 1357 N N . TYR A 1 197 ? 7.464 8.021 27.030 1.00 66.19 197 TYR A N 1
ATOM 1358 C CA . TYR A 1 197 ? 7.039 6.759 26.441 1.00 59.40 197 TYR A CA 1
ATOM 1359 C C . TYR A 1 197 ? 6.554 5.752 27.468 1.00 52.57 197 TYR A C 1
ATOM 1360 O O . TYR A 1 197 ? 6.041 4.703 27.083 1.00 58.52 197 TYR A O 1
ATOM 1369 N N . LYS A 1 198 ? 6.723 6.024 28.757 1.00 59.14 198 LYS A N 1
ATOM 1370 C CA . LYS A 1 198 ? 5.984 5.272 29.764 1.00 63.55 198 LYS A CA 1
ATOM 1371 C C . LYS A 1 198 ? 4.504 5.616 29.682 1.00 68.63 198 LYS A C 1
ATOM 1372 O O . LYS A 1 198 ? 3.658 4.731 29.497 1.00 66.81 198 LYS A O 1
ATOM 1374 N N . LYS A 1 199 ? 4.189 6.914 29.766 1.00 67.19 199 LYS A N 1
ATOM 1375 C CA . LYS A 1 199 ? 2.807 7.377 29.701 1.00 70.17 199 LYS A CA 1
ATOM 1376 C C . LYS A 1 199 ? 2.142 6.936 28.402 1.00 74.20 199 LYS A C 1
ATOM 1377 O O . LYS A 1 199 ? 1.021 6.408 28.410 1.00 73.90 199 LYS A O 1
ATOM 1379 N N . ASN A 1 200 ? 2.832 7.111 27.273 1.00 67.30 200 ASN A N 1
ATOM 1380 C CA . ASN A 1 200 ? 2.231 6.938 25.952 1.00 67.17 200 ASN A CA 1
ATOM 1381 C C . ASN A 1 200 ? 2.970 5.843 25.194 1.00 64.25 200 ASN A C 1
ATOM 1382 O O . ASN A 1 200 ? 3.879 6.127 24.400 1.00 61.77 200 ASN A O 1
ATOM 1387 N N . PRO A 1 201 ? 2.585 4.580 25.380 1.00 66.28 201 PRO A N 1
ATOM 1388 C CA . PRO A 1 201 ? 3.384 3.471 24.846 1.00 63.18 201 PRO A CA 1
ATOM 1389 C C . PRO A 1 201 ? 3.577 3.589 23.345 1.00 63.25 201 PRO A C 1
ATOM 1390 O O . PRO A 1 201 ? 2.681 4.019 22.614 1.00 64.43 201 PRO A O 1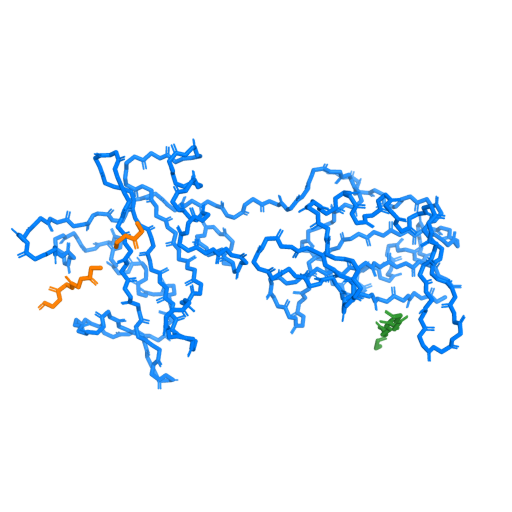
ATOM 1394 N N . MET A 1 202 ? 4.773 3.212 22.899 1.00 63.80 202 MET A N 1
ATOM 1395 C CA . MET A 1 202 ? 5.121 3.156 21.489 1.00 58.95 202 MET A CA 1
ATOM 1396 C C . MET A 1 202 ? 4.718 1.802 20.906 1.00 62.41 202 MET A C 1
ATOM 1397 O O . MET A 1 202 ? 4.580 0.802 21.622 1.00 61.84 202 MET A O 1
ATOM 1402 N N . VAL A 1 203 ? 4.515 1.774 19.589 1.00 59.84 203 VAL A N 1
ATOM 1403 C CA . VAL A 1 203 ? 4.080 0.558 18.906 1.00 60.37 203 VAL A CA 1
ATOM 1404 C C . VAL A 1 203 ? 5.093 0.201 17.820 1.00 55.88 203 VAL A C 1
ATOM 1405 O O . VAL A 1 203 ? 5.301 0.968 16.872 1.00 58.23 203 VAL A O 1
ATOM 1409 N N . GLU A 1 204 ? 5.718 -0.961 17.969 1.00 53.39 204 GLU A N 1
ATOM 1410 C CA . GLU A 1 204 ? 6.572 -1.525 16.936 1.00 63.38 204 GLU A CA 1
ATOM 1411 C C . GLU A 1 204 ? 5.756 -1.828 15.681 1.00 71.26 204 GLU A C 1
ATOM 1412 O O . GLU A 1 204 ? 4.564 -2.133 15.755 1.00 73.76 204 GLU A O 1
ATOM 1418 N N . THR A 1 205 ? 6.411 -1.782 14.515 1.00 73.48 205 THR A N 1
ATOM 1419 C CA . THR A 1 205 ? 5.689 -1.982 13.261 1.00 72.29 205 THR A CA 1
ATOM 1420 C C . THR A 1 205 ? 5.468 -3.455 12.925 1.00 74.65 205 THR A C 1
ATOM 1421 O O . THR A 1 205 ? 5.372 -3.820 11.750 1.00 82.43 205 THR A O 1
ATOM 1425 N N . LEU A 1 206 ? 5.373 -4.313 13.943 1.00 73.15 206 LEU A N 1
ATOM 1426 C CA . LEU A 1 206 ? 4.787 -5.640 13.776 1.00 77.46 206 LEU A CA 1
ATOM 1427 C C . LEU A 1 206 ? 3.603 -5.863 14.726 1.00 80.31 206 LEU A C 1
ATOM 1428 O O . LEU A 1 206 ? 3.242 -7.016 15.000 1.00 79.90 206 LEU A O 1
ATOM 1433 N N . GLY A 1 207 ? 2.997 -4.784 15.244 1.00 79.01 207 GLY A N 1
ATOM 1434 C CA . GLY A 1 207 ? 1.877 -4.856 16.153 1.00 72.31 207 GLY A CA 1
ATOM 1435 C C . GLY A 1 207 ? 2.234 -4.750 17.630 1.00 76.78 207 GLY A C 1
ATOM 1436 O O . GLY A 1 207 ? 1.446 -4.192 18.409 1.00 75.80 207 GLY A O 1
ATOM 1437 N N . THR A 1 208 ? 3.402 -5.258 18.032 1.00 76.57 208 THR A N 1
ATOM 1438 C CA . THR A 1 208 ? 3.754 -5.324 19.450 1.00 70.28 208 THR A CA 1
ATOM 1439 C C . THR A 1 208 ? 3.820 -3.939 20.085 1.00 65.78 208 THR A C 1
ATOM 1440 O O . THR A 1 208 ? 4.486 -3.035 19.575 1.00 60.85 208 THR A O 1
ATOM 1444 N N . VAL A 1 209 ? 3.139 -3.786 21.216 1.00 69.19 209 VAL A N 1
ATOM 1445 C CA . VAL A 1 209 ? 3.184 -2.564 22.011 1.00 62.48 209 VAL A CA 1
ATOM 1446 C C . VAL A 1 209 ? 4.292 -2.717 23.033 1.00 65.92 209 VAL A C 1
ATOM 1447 O O . VAL A 1 209 ? 4.340 -3.718 23.761 1.00 64.08 209 VAL A O 1
ATOM 1451 N N . LEU A 1 210 ? 5.196 -1.737 23.079 1.00 63.23 210 LEU A N 1
ATOM 1452 C CA . LEU A 1 210 ? 6.348 -1.801 23.975 1.00 65.23 210 LEU A CA 1
ATOM 1453 C C . LEU A 1 210 ? 6.006 -1.018 25.225 1.00 57.03 210 LEU A C 1
ATOM 1454 O O . LEU A 1 210 ? 6.272 0.177 25.330 1.00 59.27 210 LEU A O 1
ATOM 1459 N N . GLN A 1 211 ? 5.409 -1.716 26.179 1.00 62.00 211 GLN A N 1
ATOM 1460 C CA . GLN A 1 211 ? 5.050 -1.099 27.437 1.00 61.63 211 GLN A CA 1
ATOM 1461 C C . GLN A 1 211 ? 6.286 -1.014 28.316 1.00 55.89 211 GLN A C 1
ATOM 1462 O O . GLN A 1 211 ? 6.914 -2.028 28.625 1.00 54.13 211 GLN A O 1
ATOM 1468 N N . LEU A 1 212 ? 6.631 0.189 28.720 1.00 59.11 212 LEU A N 1
ATOM 1469 C CA . LEU A 1 212 ? 7.643 0.362 29.747 1.00 56.79 212 LEU A CA 1
ATOM 1470 C C . LEU A 1 212 ? 6.884 0.348 31.070 1.00 60.67 212 LEU A C 1
ATOM 1471 O O . LEU A 1 212 ? 6.259 1.338 31.449 1.00 55.19 212 LEU A O 1
ATOM 1476 N N . LYS A 1 213 ? 6.912 -0.795 31.761 1.00 59.49 213 LYS A N 1
ATOM 1477 C CA . LYS A 1 213 ? 6.166 -0.978 33.004 1.00 61.97 213 LYS A CA 1
ATOM 1478 C C . LYS A 1 213 ? 7.008 -0.617 34.225 1.00 63.70 213 LYS A C 1
ATOM 1479 O O . LYS A 1 213 ? 6.620 0.241 35.027 1.00 68.32 213 LYS A O 1
ATOM 1481 N N . GLN A 1 214 ? 8.161 -1.261 34.377 1.00 65.22 214 GLN A N 1
ATOM 1482 C CA . GLN A 1 214 ? 9.045 -1.037 35.512 1.00 61.98 214 GLN A CA 1
ATOM 1483 C C . GLN A 1 214 ? 10.494 -1.000 35.032 1.00 58.43 214 GLN A C 1
ATOM 1484 O O . GLN A 1 214 ? 10.846 -1.676 34.059 1.00 54.81 214 GLN A O 1
ATOM 1490 N N . PRO A 1 215 ? 11.340 -0.208 35.684 1.00 55.64 215 PRO A N 1
ATOM 1491 C CA . PRO A 1 215 ? 12.765 -0.217 35.336 1.00 58.59 215 PRO A CA 1
ATOM 1492 C C . PRO A 1 215 ? 13.468 -1.462 35.843 1.00 54.01 215 PRO A C 1
ATOM 1493 O O . PRO A 1 215 ? 13.061 -2.084 36.825 1.00 53.86 215 PRO A O 1
ATOM 1497 N N . LEU A 1 216 ? 14.518 -1.838 35.117 1.00 54.50 216 LEU A N 1
ATOM 1498 C CA . LEU A 1 216 ? 15.524 -2.796 35.579 1.00 57.70 216 LEU A CA 1
ATOM 1499 C C . LEU A 1 216 ? 16.784 -1.992 35.887 1.00 53.18 216 LEU A C 1
ATOM 1500 O O . LEU A 1 216 ? 17.570 -1.689 34.993 1.00 53.22 216 LEU A O 1
ATOM 1505 N N . ASN A 1 217 ? 16.969 -1.639 37.148 1.00 54.89 217 ASN A N 1
ATOM 1506 C CA . ASN A 1 217 ? 18.036 -0.723 37.494 1.00 55.79 217 ASN A CA 1
ATOM 1507 C C . ASN A 1 217 ? 19.381 -1.437 37.504 1.00 48.52 217 ASN A C 1
ATOM 1508 O O . ASN A 1 217 ? 19.466 -2.657 37.621 1.00 47.13 217 ASN A O 1
ATOM 1513 N N . THR A 1 218 ? 20.444 -0.656 37.323 1.00 50.24 218 THR A N 1
ATOM 1514 C CA . THR A 1 218 ? 21.768 -1.232 37.488 1.00 56.08 218 THR A CA 1
ATOM 1515 C C . THR A 1 218 ? 21.915 -1.668 38.937 1.00 56.33 218 THR A C 1
ATOM 1516 O O . THR A 1 218 ? 21.231 -1.160 39.824 1.00 56.91 218 THR A O 1
ATOM 1520 N N . THR A 1 219 ? 22.758 -2.664 39.173 1.00 62.72 219 THR A N 1
ATOM 1521 C CA . THR A 1 219 ? 22.902 -3.198 40.519 1.00 61.57 219 THR A CA 1
ATOM 1522 C C . THR A 1 219 ? 24.111 -2.637 41.267 1.00 66.93 219 THR A C 1
ATOM 1523 O O . THR A 1 219 ? 24.357 -3.057 42.406 1.00 70.32 219 THR A O 1
ATOM 1527 N N . ARG A 1 220 ? 24.846 -1.686 40.675 1.00 64.71 220 ARG A N 1
ATOM 1528 C CA . ARG A 1 220 ? 26.014 -1.055 41.318 1.00 68.18 220 ARG A CA 1
ATOM 1529 C C . ARG A 1 220 ? 26.375 0.316 40.672 1.00 71.78 220 ARG A C 1
ATOM 1530 O O . ARG A 1 220 ? 27.368 1.011 40.988 1.00 68.09 220 ARG A O 1
ATOM 1533 N N . PRO B 2 5 ? 32.147 30.965 17.311 1.00 80.52 970 PRO L N 1
ATOM 1534 C CA . PRO B 2 5 ? 32.290 29.578 16.832 1.00 78.40 970 PRO L CA 1
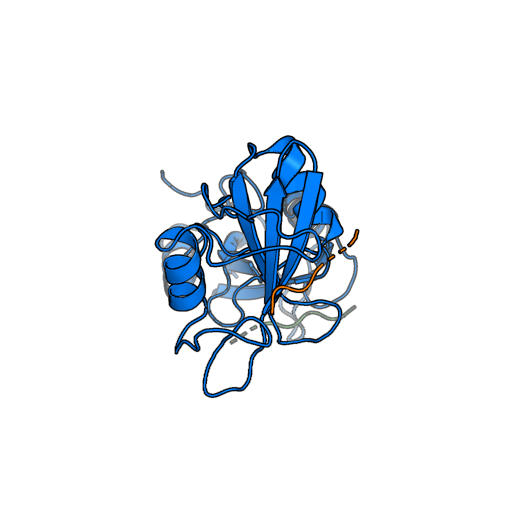ATOM 1535 C C . PRO B 2 5 ? 33.432 29.401 15.815 1.00 77.25 970 PRO L C 1
ATOM 1536 O O . PRO B 2 5 ? 33.275 28.683 14.818 1.00 74.87 970 PRO L O 1
ATOM 1540 N N . ILE B 2 6 ? 34.578 30.031 16.082 1.00 76.40 971 ILE L N 1
ATOM 1541 C CA . ILE B 2 6 ? 35.610 30.206 15.058 1.00 77.29 971 ILE L CA 1
ATOM 1542 C C . ILE B 2 6 ? 36.648 29.070 14.996 1.00 71.15 971 ILE L C 1
ATOM 1543 O O . ILE B 2 6 ? 37.207 28.657 16.020 1.00 65.65 971 ILE L O 1
ATOM 1561 N N . ALA B 2 8 ? 40.238 27.266 12.867 1.00 71.46 973 ALA L N 1
ATOM 1562 C CA . ALA B 2 8 ? 41.667 27.549 12.778 1.00 66.76 973 ALA L CA 1
ATOM 1563 C C . ALA B 2 8 ? 42.368 26.622 11.768 1.00 73.41 973 ALA L C 1
ATOM 1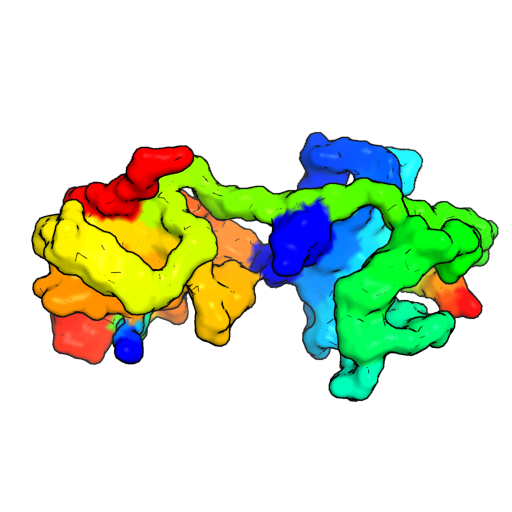564 O O . ALA B 2 8 ? 41.770 25.666 11.240 1.00 73.34 973 ALA L O 1
ATOM 1566 N N . THR B 2 9 ? 43.643 26.924 11.516 1.00 75.64 974 THR L N 1
ATOM 1567 C CA . THR B 2 9 ? 44.515 26.128 10.660 1.00 77.90 974 THR L CA 1
ATOM 1568 C C . THR B 2 9 ? 45.930 26.199 11.226 1.00 74.00 974 THR L C 1
ATOM 1569 O O . THR B 2 9 ? 46.329 27.215 11.804 1.00 72.34 974 THR L O 1
ATOM 1571 N N . ILE B 2 10 ? 46.686 25.114 11.072 1.00 72.14 975 ILE L N 1
ATOM 1572 C CA . ILE B 2 10 ? 48.023 25.055 11.662 1.00 80.33 975 ILE L CA 1
ATOM 1573 C C . ILE B 2 10 ? 49.094 25.281 10.596 1.00 84.35 975 ILE L C 1
ATOM 1574 O O . ILE B 2 10 ? 49.747 26.334 10.570 1.00 81.01 975 ILE L O 1
ATOM 1576 N N . ASP B 2 11 ? 49.286 24.282 9.728 1.00 85.89 976 ASP L N 1
ATOM 1577 C CA . ASP B 2 11 ? 50.272 24.301 8.638 1.00 81.35 976 ASP L CA 1
ATOM 1578 C C . ASP B 2 11 ? 51.690 24.634 9.112 1.00 77.48 976 ASP L C 1
ATOM 1579 O O . ASP B 2 11 ? 52.650 24.474 8.364 1.00 67.54 976 ASP L O 1
ATOM 1581 N N . ILE C 2 6 ? 16.996 -8.845 16.028 1.00 72.58 971 ILE N N 1
ATOM 1582 C CA . ILE C 2 6 ? 16.839 -7.639 15.211 1.00 72.58 971 ILE N CA 1
ATOM 1583 C C . ILE C 2 6 ? 16.071 -6.532 15.954 1.00 74.23 971 ILE N C 1
ATOM 1584 O O . ILE C 2 6 ? 14.950 -6.729 16.446 1.00 70.13 971 ILE N O 1
ATOM 1602 N N . ALA C 2 8 ? 13.919 -3.114 16.532 1.00 55.32 973 ALA N N 1
ATOM 1603 C CA . ALA C 2 8 ? 12.577 -2.892 16.009 1.00 51.95 973 ALA N CA 1
ATOM 1604 C C . ALA C 2 8 ? 12.342 -1.449 15.603 1.00 58.27 973 ALA N C 1
ATOM 1605 O O . ALA C 2 8 ? 12.935 -0.533 16.162 1.00 59.50 973 ALA N O 1
ATOM 1607 N N . THR C 2 9 ? 11.453 -1.252 14.637 1.00 65.33 974 THR N N 1
ATOM 1608 C CA . THR C 2 9 ? 11.152 0.057 14.081 1.00 63.61 974 THR N CA 1
ATOM 1609 C C . THR C 2 9 ? 9.815 0.559 14.614 1.00 65.65 974 THR N C 1
ATOM 1610 O O . THR C 2 9 ? 8.983 -0.217 15.079 1.00 58.47 974 THR N O 1
ATOM 1614 N N . ILE C 2 10 ? 9.623 1.880 14.525 1.00 73.89 975 ILE N N 1
ATOM 1615 C CA . ILE C 2 10 ? 8.481 2.597 15.087 1.00 67.99 975 ILE N CA 1
ATOM 1616 C C . ILE C 2 10 ? 8.065 3.754 14.187 1.00 74.85 975 ILE N C 1
ATOM 1617 O O . ILE C 2 10 ? 8.826 4.712 13.997 1.00 80.41 975 ILE N O 1
ATOM 1622 N N . ASP C 2 11 ? 6.850 3.705 13.657 1.00 80.51 976 ASP N N 1
ATOM 1623 C CA . ASP C 2 11 ? 6.365 4.791 12.820 1.00 84.25 976 ASP N CA 1
ATOM 1624 C C . ASP C 2 11 ? 5.254 5.573 13.522 1.00 87.67 976 ASP N C 1
ATOM 1625 O O . ASP C 2 11 ? 4.605 5.080 14.455 1.00 77.14 976 ASP N O 1
ATOM 1627 N N . ASP C 2 12 ? 5.076 6.821 13.070 1.00 90.70 977 ASP N N 1
ATOM 1628 C CA . ASP C 2 12 ? 3.991 7.722 13.487 1.00 86.39 977 ASP N CA 1
ATOM 1629 C C . ASP C 2 12 ? 4.114 9.044 12.729 1.00 85.34 977 ASP N C 1
ATOM 1630 O O . ASP C 2 12 ? 4.892 9.924 13.114 1.00 83.49 977 ASP N O 1
#

InterPro domains:
  IPR000242 Tyrosine-specific protein phosphatase, PTPase domain [PF00102] (273-519)
  IPR000242 Tyrosine-specific protein phosphatase, PTPase domain [PR00700] (303-310)
  IPR000242 Tyrosine-specific protein phosphatase, PTPase domain [PR00700] (327-347)
  IPR000242 Tyrosine-specific protein phosphatase, PTPase domain [PR00700] (413-430)
  IPR000242 Tyrosine-specific protein phosphatase, PTPase domain [PR00700] (454-472)
  IPR000242 Tyrosine-specific protein phosphatase, PTPase domain [PR00700] (488-503)
  IPR000242 Tyrosine-specific protein phosphatase, PTPase domain [PR00700] (504-514)
  IPR000242 Tyrosine-specific protein phosphatase, PTPase domain [PS50055] (247-521)
  IPR000242 Tyrosine-specific protein phosphatase, PTPase domain [SM00194] (246-523)
  IPR000387 Tyrosine-specific protein phosphatases domain [PS50056] (436-512)
  IPR000980 SH2 domain [PF00017] (6-81)
  IPR000980 SH2 domain [PF00017] (112-197)
  IPR000980 SH2 domain [PS50001] (6-102)
  IPR000980 SH2 domain [PS50001] (112-216)
  IPR000980 SH2 domain [SM00252] (4-87)
  IPR000980 SH2 domain [SM00252] (110-203)
  IPR003595 Protein-tyrosine phosphatase, catalytic [SM00404] (414-520)
  IPR012152 Protein-tyrosine phosphatase, non-receptor type-6, -11 [PIRSF000929] (1-593)
  IPR016130 Protein-tyrosine phosphatase, active site [PS00383] (457-467)
  IPR029021 Protein-tyrosine phosphatase-like [G3DSA:3.90.190.10] (218-525)

Secondary structure (DSSP, 8-state):
-TTTB-TT--HHHHHHHHHHH--TTEEEEEE-SSSTT-EEEEEEETTEEEEEEEEE-SS-EESSSS--BSSHHHHHHHHHHSTTS-B-TT-PBP---EEPP---S--STTB-SS--HHHHHHHHHTT--TTEEEEEE-SSSTT-EEEEEE--EEEEEEEEETTEEESSSS--BSSHHHHHHHHHHS-EEBTTS-EE---EE-----/------/---B--

B-factor: mean 58.29, std 10.65, range [35.46, 93.38]

GO terms:
  GO:0005515 protein binding (F, IPI)
  GO:0060090 molecular adaptor activity (F, IDA)
  GO:0004726 non-membrane spanning protein tyrosine phosphatase activity (F, IDA)
  GO:0005925 focal adhesion (C, IDA)
  GO:0042130 negative regulation of T cell proliferation (P, IDA)
  GO:0019221 cytokine-mediated signaling pathway (P, IDA)
  GO:0032480 negative regulation of type I interferon production (P, IDA)
  GO:1902564 negative regulation of neutrophil activation (P, IDA)
  GO:0005737 cytoplasm (C, IC)
  GO:0004725 protein tyrosine phosphatase activity (F, IDA)
  GO:0004725 protein tyrosine phosphatase activity (F, IMP)
  GO:0042311 vasodilation (P, IMP)
  GO:0051897 positive regulation of phosphatidylinositol 3-kinase/protein kinase B signal transduction (P, IMP)
  GO:1902533 positive regulation of intracellular signal transduction (P, IMP)
  GO:0071260 cellular response to mechanical stimulus (P, IMP)
  GO:0050839 cell adhesion molecule binding (F, IPI)
  GO:0045296 cadherin binding (F, IPI)
  GO:1990782 protein tyrosine kinase binding (F, IPI)
  GO:0005634 nucleus (C, IDA)
  GO:0005737 cytoplasm (C, IDA)

CATH classification: 3.30.505.10 (+1 more: 3.30.505.10)